Protein AF-A0A3C2AEI2-F1 (afdb_monomer)

Structure (mmCIF, N/CA/C/O backbone):
data_AF-A0A3C2AEI2-F1
#
_entry.id   AF-A0A3C2AEI2-F1
#
loop_
_atom_site.group_PDB
_atom_site.id
_atom_site.type_symbol
_atom_site.label_atom_id
_atom_site.label_alt_id
_atom_site.label_comp_id
_atom_site.label_asym_id
_atom_site.label_entity_id
_atom_site.label_seq_id
_atom_site.pdbx_PDB_ins_code
_atom_site.Cartn_x
_atom_site.Cartn_y
_atom_site.Cartn_z
_atom_site.occupancy
_atom_site.B_iso_or_equiv
_atom_site.auth_seq_id
_atom_site.auth_comp_id
_atom_site.auth_asym_id
_atom_site.auth_atom_id
_atom_site.pdbx_PDB_model_num
ATOM 1 N N . MET A 1 1 ? 0.364 -5.000 -7.289 1.00 78.88 1 MET A N 1
ATOM 2 C CA . MET A 1 1 ? -0.414 -3.761 -7.005 1.00 78.88 1 MET A CA 1
ATOM 3 C C . MET A 1 1 ? -0.292 -2.663 -8.068 1.00 78.88 1 MET A C 1
ATOM 5 O O . MET A 1 1 ? -1.322 -2.133 -8.470 1.00 78.88 1 MET A O 1
ATOM 9 N N . ILE A 1 2 ? 0.909 -2.306 -8.553 1.00 85.19 2 ILE A N 1
ATOM 10 C CA . ILE A 1 2 ? 1.076 -1.237 -9.567 1.00 85.19 2 ILE A CA 1
ATOM 11 C C . ILE A 1 2 ? 0.292 -1.545 -10.856 1.00 85.19 2 ILE A C 1
ATOM 13 O O . ILE A 1 2 ? -0.422 -0.673 -11.362 1.00 85.19 2 ILE A O 1
ATOM 17 N N . ALA A 1 3 ? 0.351 -2.793 -11.336 1.00 86.81 3 ALA A N 1
ATOM 18 C CA . ALA A 1 3 ? -0.362 -3.247 -12.532 1.00 86.81 3 ALA A CA 1
ATOM 19 C C . ALA A 1 3 ? -1.881 -2.979 -12.458 1.00 86.81 3 ALA A C 1
ATOM 21 O O . ALA A 1 3 ? -2.428 -2.338 -13.353 1.00 86.81 3 ALA A O 1
ATOM 22 N N . PHE A 1 4 ? -2.514 -3.333 -11.334 1.00 85.38 4 PHE A N 1
ATOM 23 C CA . PHE A 1 4 ? -3.953 -3.178 -11.069 1.00 85.38 4 PHE A CA 1
ATOM 24 C C . PHE A 1 4 ? -4.411 -1.739 -10.756 1.00 85.38 4 PHE A C 1
ATOM 26 O O . PHE A 1 4 ? -5.606 -1.461 -10.702 1.00 85.38 4 PHE A O 1
ATOM 33 N N . SER A 1 5 ? -3.492 -0.800 -10.518 1.00 81.44 5 SER A N 1
ATOM 34 C CA . SER A 1 5 ? -3.860 0.569 -10.125 1.00 81.44 5 SER A CA 1
ATOM 35 C C . SER A 1 5 ? -4.511 1.373 -11.264 1.00 81.44 5 SER A C 1
ATOM 37 O O . SER A 1 5 ? -4.388 1.027 -12.439 1.00 81.44 5 SER A O 1
ATOM 39 N N . GLN A 1 6 ? -5.152 2.501 -10.936 1.00 82.12 6 GLN A N 1
ATOM 40 C CA . GLN A 1 6 ? -5.652 3.479 -11.921 1.00 82.12 6 GLN A CA 1
ATOM 41 C C . GLN A 1 6 ? -6.644 2.879 -12.938 1.00 82.12 6 GLN A C 1
ATOM 43 O O . GLN A 1 6 ? -6.534 3.115 -14.143 1.00 82.12 6 GLN A O 1
ATOM 48 N N . ASN A 1 7 ? -7.615 2.106 -12.437 1.00 81.81 7 ASN A N 1
ATOM 49 C CA . ASN A 1 7 ? -8.700 1.495 -13.214 1.00 81.81 7 ASN A CA 1
ATOM 50 C C . ASN A 1 7 ? -8.207 0.571 -14.342 1.00 81.81 7 ASN A C 1
ATOM 52 O O . ASN A 1 7 ? -8.802 0.534 -15.421 1.00 81.81 7 ASN A O 1
ATOM 56 N N . ALA A 1 8 ? -7.087 -0.128 -14.145 1.00 86.25 8 ALA A N 1
ATOM 57 C CA . ALA A 1 8 ? -6.703 -1.203 -15.053 1.00 86.25 8 ALA A CA 1
ATOM 58 C C . ALA A 1 8 ? -7.754 -2.335 -14.998 1.00 86.25 8 ALA A C 1
ATOM 60 O O . ALA A 1 8 ? -8.270 -2.606 -13.913 1.00 86.25 8 ALA A O 1
ATOM 61 N N . PRO A 1 9 ? -8.106 -2.961 -16.137 1.00 87.75 9 PRO A N 1
ATOM 62 C CA . PRO A 1 9 ? -9.081 -4.051 -16.168 1.00 87.75 9 PRO A CA 1
ATOM 63 C C . PRO A 1 9 ? -8.517 -5.272 -15.430 1.00 87.75 9 PRO A C 1
ATOM 65 O O . PRO A 1 9 ? -7.616 -5.938 -15.940 1.00 87.75 9 PRO A O 1
ATOM 68 N N . SER A 1 10 ? -8.996 -5.512 -14.205 1.00 86.62 10 SER A N 1
ATOM 69 C CA . SER A 1 10 ? -8.410 -6.494 -13.283 1.00 86.62 10 SER A CA 1
ATOM 70 C C . SER A 1 10 ? -8.335 -7.901 -13.872 1.00 86.62 10 SER A C 1
ATOM 72 O O . SER A 1 10 ? -7.295 -8.533 -13.757 1.00 86.62 10 SER A O 1
ATOM 74 N N . ASP A 1 11 ? -9.387 -8.337 -14.563 1.00 89.00 11 ASP A N 1
ATOM 75 C CA . ASP A 1 11 ? -9.492 -9.626 -15.258 1.00 89.00 11 ASP A CA 1
ATOM 76 C C . ASP A 1 11 ? -8.381 -9.813 -16.302 1.00 89.00 11 ASP A C 1
ATOM 78 O O . ASP A 1 11 ? -7.691 -10.831 -16.340 1.00 89.00 11 ASP A O 1
ATOM 82 N N . LYS A 1 12 ? -8.148 -8.791 -17.128 1.00 92.00 12 LYS A N 1
ATOM 83 C CA . LYS A 1 12 ? -7.119 -8.848 -18.171 1.00 92.00 12 LYS A CA 1
ATOM 84 C C . LYS A 1 12 ? -5.712 -8.713 -17.593 1.00 92.00 12 LYS A C 1
ATOM 86 O O . LYS A 1 12 ? -4.780 -9.315 -18.124 1.00 92.00 12 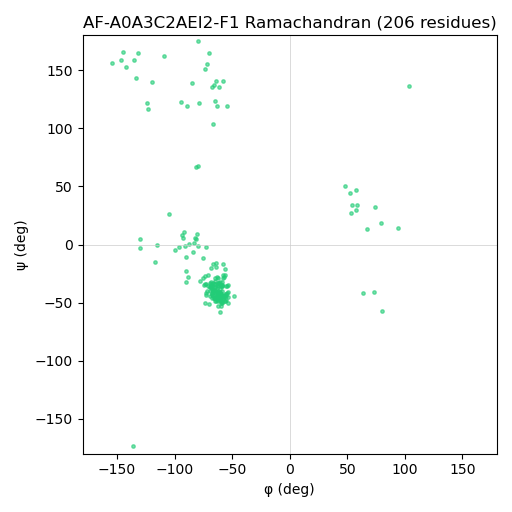LYS A O 1
ATOM 91 N N . VAL A 1 13 ? -5.541 -7.913 -16.536 1.00 92.12 13 VAL A N 1
ATOM 92 C CA . VAL A 1 13 ? -4.260 -7.810 -15.821 1.00 92.12 13 VAL A CA 1
ATOM 93 C C . VAL A 1 13 ? -3.910 -9.160 -15.202 1.00 92.12 13 VAL A C 1
ATOM 95 O O . VAL A 1 13 ? -2.794 -9.628 -15.389 1.00 92.12 13 VAL A O 1
ATOM 98 N N . GLU A 1 14 ? -4.857 -9.809 -14.532 1.00 92.25 14 GLU A N 1
ATOM 99 C CA . GLU A 1 14 ? -4.680 -11.132 -13.933 1.00 92.25 14 GLU A CA 1
ATOM 100 C C . GLU A 1 14 ? -4.338 -12.193 -14.984 1.00 92.25 14 GLU A C 1
ATOM 102 O O . GLU A 1 14 ? -3.341 -12.895 -14.842 1.00 92.25 14 GLU A O 1
ATOM 107 N N . ALA A 1 15 ? -5.064 -12.232 -16.105 1.00 92.69 15 ALA A N 1
ATOM 108 C CA . ALA A 1 15 ? -4.758 -13.143 -17.208 1.00 92.69 15 ALA A CA 1
ATOM 109 C C . ALA A 1 15 ? -3.344 -12.946 -17.788 1.00 92.69 15 ALA A C 1
ATOM 111 O O . ALA A 1 15 ? -2.707 -13.909 -18.210 1.00 92.69 15 ALA A O 1
ATOM 112 N N . MET A 1 16 ? -2.841 -11.708 -17.831 1.00 94.81 16 MET A N 1
ATOM 113 C CA . MET A 1 16 ? -1.470 -11.411 -18.261 1.00 94.81 16 MET A CA 1
ATOM 114 C C . MET A 1 16 ? -0.436 -11.840 -17.208 1.00 94.81 16 MET A C 1
ATOM 116 O O . MET A 1 16 ? 0.598 -12.396 -17.579 1.00 94.81 16 MET A O 1
ATOM 120 N N . LEU A 1 17 ? -0.699 -11.603 -15.919 1.00 92.88 17 LEU A N 1
ATOM 121 C CA . LEU A 1 17 ? 0.184 -12.029 -14.827 1.00 92.88 17 LEU A CA 1
ATOM 122 C C . LEU A 1 17 ? 0.293 -13.558 -14.761 1.00 92.88 17 LEU A C 1
ATOM 124 O O . LEU A 1 17 ? 1.400 -14.076 -14.720 1.00 92.88 17 LEU A O 1
ATOM 128 N N . ASN A 1 18 ? -0.825 -14.279 -14.879 1.00 93.69 18 ASN A N 1
ATOM 129 C CA . ASN A 1 18 ? -0.860 -15.748 -14.840 1.00 93.69 18 ASN A CA 1
ATOM 130 C C . ASN A 1 18 ? -0.106 -16.413 -16.003 1.00 93.69 18 ASN A C 1
ATOM 132 O O . ASN A 1 18 ? 0.258 -17.581 -15.919 1.00 93.69 18 ASN A O 1
ATOM 136 N N . LYS A 1 19 ? 0.148 -15.679 -17.092 1.00 95.50 19 LYS A N 1
ATOM 137 C CA . LYS A 1 19 ? 0.994 -16.129 -18.209 1.00 95.50 19 LYS A CA 1
ATOM 138 C C . LYS A 1 19 ? 2.495 -15.922 -17.957 1.00 95.50 19 LYS A C 1
ATOM 140 O O . LYS A 1 19 ? 3.285 -16.153 -18.867 1.00 95.50 19 LYS A O 1
ATOM 145 N N . GLY A 1 20 ? 2.890 -15.407 -16.791 1.00 94.88 20 GLY A N 1
ATOM 146 C CA . GLY A 1 20 ? 4.284 -15.093 -16.457 1.00 94.88 20 GLY A CA 1
ATOM 147 C C . GLY A 1 20 ? 4.877 -13.945 -17.280 1.00 94.88 20 GLY A C 1
ATOM 148 O O . GLY A 1 20 ? 6.086 -13.747 -17.287 1.00 94.88 20 GLY A O 1
ATOM 149 N N . ILE A 1 21 ? 4.054 -13.171 -18.004 1.00 94.56 21 ILE A N 1
ATOM 150 C CA . ILE A 1 21 ? 4.546 -12.112 -18.905 1.00 94.56 21 ILE A CA 1
ATOM 151 C C . ILE A 1 21 ? 5.315 -11.051 -18.113 1.00 94.56 21 ILE A C 1
ATOM 153 O O . ILE A 1 21 ? 6.378 -10.614 -18.541 1.00 94.56 21 ILE A O 1
ATOM 157 N N . PHE A 1 22 ? 4.776 -10.638 -16.964 1.00 94.12 22 PHE A N 1
ATOM 158 C CA . PHE A 1 22 ? 5.430 -9.662 -16.091 1.00 94.12 22 PHE A CA 1
ATOM 159 C C . PHE A 1 22 ? 6.704 -10.213 -15.474 1.00 94.12 22 PHE A C 1
ATOM 161 O O . PHE A 1 22 ? 7.716 -9.522 -15.495 1.00 94.12 22 PHE A O 1
ATOM 168 N N . ASP A 1 23 ? 6.646 -11.438 -14.964 1.00 94.56 23 ASP A N 1
ATOM 169 C CA . ASP A 1 23 ? 7.783 -12.078 -14.315 1.00 94.56 23 ASP A CA 1
ATOM 170 C C . ASP A 1 23 ? 8.948 -12.187 -15.301 1.00 94.56 23 ASP A C 1
ATOM 172 O O . ASP A 1 23 ? 10.049 -11.744 -15.003 1.00 94.56 23 ASP A O 1
ATOM 176 N N . ASN A 1 24 ? 8.688 -12.619 -16.535 1.00 95.81 24 ASN A N 1
ATOM 177 C CA . ASN A 1 24 ? 9.714 -12.698 -17.571 1.00 95.81 24 ASN A CA 1
ATOM 178 C C . ASN A 1 24 ? 10.295 -11.322 -17.940 1.00 95.81 24 ASN A C 1
ATOM 180 O O . ASN A 1 24 ? 11.510 -11.165 -17.990 1.00 95.81 24 ASN A O 1
ATOM 184 N N . ILE A 1 25 ? 9.441 -10.317 -18.174 1.00 96.44 25 ILE A N 1
ATOM 185 C CA . ILE A 1 25 ? 9.869 -8.961 -18.571 1.00 96.44 25 ILE A CA 1
ATOM 186 C C . ILE A 1 25 ? 10.674 -8.267 -17.467 1.00 96.44 25 ILE A C 1
ATOM 188 O O . ILE A 1 25 ? 11.599 -7.514 -17.752 1.00 96.44 25 ILE A O 1
ATOM 192 N N . PHE A 1 26 ? 10.304 -8.485 -16.207 1.00 96.69 26 PHE A N 1
ATOM 193 C CA . PHE A 1 26 ? 10.948 -7.868 -15.050 1.00 96.69 26 PHE A CA 1
ATOM 194 C C . PHE A 1 26 ? 11.841 -8.855 -14.293 1.00 96.69 26 PHE A C 1
ATOM 196 O O . PHE A 1 26 ? 12.042 -8.678 -13.097 1.00 96.69 26 PHE A O 1
ATOM 203 N N . HIS A 1 27 ? 12.371 -9.885 -14.959 1.00 96.25 27 HIS A N 1
ATOM 204 C CA . HIS A 1 27 ? 13.358 -10.821 -14.401 1.00 96.25 27 HIS A CA 1
ATOM 205 C C . HIS A 1 27 ? 12.981 -11.374 -13.012 1.00 96.25 27 HIS A C 1
ATOM 207 O O . HIS A 1 27 ? 13.754 -11.302 -12.059 1.00 96.25 27 HIS A O 1
ATOM 213 N N . ASN A 1 28 ? 11.757 -11.882 -12.878 1.00 95.69 28 ASN A N 1
ATOM 214 C CA . ASN A 1 28 ? 11.151 -12.374 -11.637 1.00 95.69 28 ASN A CA 1
ATOM 215 C C . ASN A 1 28 ? 11.199 -11.361 -10.478 1.00 95.69 28 ASN A C 1
ATOM 217 O O . ASN A 1 28 ? 11.207 -11.742 -9.309 1.00 95.69 28 ASN A O 1
ATOM 221 N N . PHE A 1 29 ? 11.225 -10.067 -10.805 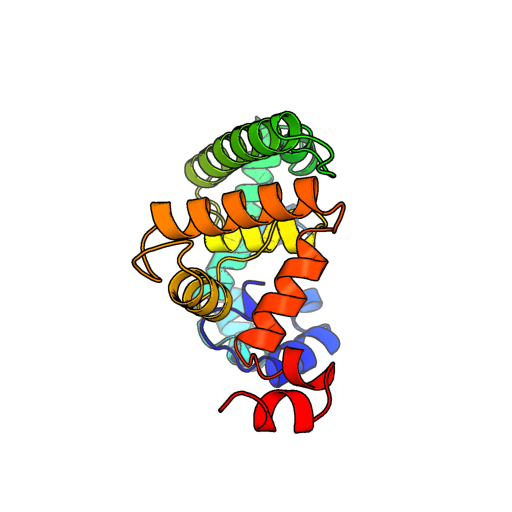1.00 95.44 29 PHE A N 1
ATOM 222 C CA . PHE A 1 29 ? 11.364 -8.954 -9.869 1.00 95.44 29 PHE A CA 1
ATOM 223 C C . PHE A 1 29 ? 12.636 -9.009 -9.011 1.00 95.44 29 PHE A C 1
ATOM 225 O O . PHE A 1 29 ? 12.642 -8.497 -7.889 1.00 95.44 29 PHE A O 1
ATOM 232 N N . GLU A 1 30 ? 13.721 -9.594 -9.529 1.00 96.25 30 GLU A N 1
ATOM 233 C CA . GLU A 1 30 ? 15.026 -9.541 -8.870 1.00 96.25 30 GLU A CA 1
ATOM 234 C C . GLU A 1 30 ? 15.496 -8.081 -8.796 1.00 96.25 30 GLU A C 1
ATOM 236 O O . GLU A 1 30 ? 15.620 -7.393 -9.811 1.00 96.25 30 GLU A O 1
ATOM 241 N N . ILE A 1 31 ? 15.686 -7.586 -7.570 1.00 95.06 31 ILE A N 1
ATOM 242 C CA . ILE A 1 31 ? 15.817 -6.153 -7.288 1.00 95.06 31 ILE A CA 1
ATOM 243 C C . ILE A 1 31 ? 17.023 -5.556 -8.013 1.00 95.06 31 ILE A C 1
ATOM 245 O O . ILE A 1 31 ? 16.868 -4.508 -8.642 1.00 95.06 31 ILE A O 1
ATOM 249 N N . LYS A 1 32 ? 18.186 -6.221 -7.961 1.00 95.19 32 LYS A N 1
ATOM 250 C CA . LYS A 1 32 ? 19.420 -5.705 -8.571 1.00 95.19 32 LYS A CA 1
ATOM 251 C C . LYS A 1 32 ? 19.332 -5.670 -10.088 1.00 95.19 32 LYS A C 1
ATOM 253 O O . LYS A 1 32 ? 19.844 -4.756 -10.715 1.00 95.19 32 LYS A O 1
ATOM 258 N N . THR A 1 33 ? 18.669 -6.645 -10.693 1.00 97.06 33 THR A N 1
ATOM 259 C CA . THR A 1 33 ? 18.469 -6.686 -12.140 1.00 97.06 33 THR A CA 1
ATOM 260 C C . THR A 1 33 ? 17.499 -5.590 -12.558 1.00 97.06 33 THR A C 1
ATOM 262 O O . THR A 1 33 ? 17.813 -4.778 -13.425 1.00 97.06 33 THR A O 1
ATOM 265 N N . VAL A 1 34 ? 16.335 -5.503 -11.907 1.00 97.44 34 VAL A N 1
ATOM 266 C CA . VAL A 1 34 ? 15.281 -4.548 -12.279 1.00 97.44 34 VAL A CA 1
ATOM 267 C C . VAL A 1 34 ? 15.699 -3.098 -12.055 1.00 97.44 34 VAL A C 1
ATOM 269 O O . VAL A 1 34 ? 15.299 -2.230 -12.833 1.00 97.44 34 VAL A O 1
ATOM 272 N N . SER A 1 35 ? 16.502 -2.809 -11.029 1.00 96.88 35 SER A N 1
ATOM 273 C CA . SER A 1 35 ? 16.971 -1.450 -10.736 1.00 96.88 35 SER A CA 1
ATOM 274 C C . SER A 1 35 ? 17.841 -0.864 -11.853 1.00 96.88 35 SER A C 1
ATOM 276 O O . SER A 1 35 ? 17.826 0.352 -12.054 1.00 96.88 35 SER A O 1
ATOM 278 N N . GLN A 1 36 ? 18.537 -1.706 -12.619 1.00 97.06 36 GLN A N 1
ATOM 279 C CA . GLN A 1 36 ? 19.435 -1.281 -13.698 1.00 97.06 36 GLN A CA 1
ATOM 280 C C . GLN A 1 36 ? 18.743 -1.157 -15.061 1.00 97.06 36 GLN A C 1
ATOM 282 O O . GLN A 1 36 ? 19.311 -0.584 -15.989 1.00 97.06 36 GLN A O 1
ATOM 287 N N . ILE A 1 37 ? 17.507 -1.644 -15.193 1.00 97.19 37 ILE A N 1
ATOM 288 C CA . ILE A 1 37 ? 16.767 -1.593 -16.457 1.00 97.19 37 ILE A CA 1
ATOM 289 C C . ILE A 1 37 ? 16.427 -0.145 -16.823 1.00 97.19 37 ILE A C 1
ATOM 291 O O . ILE A 1 37 ? 15.913 0.631 -16.009 1.00 97.19 37 ILE A O 1
ATOM 295 N N . ASN A 1 38 ? 16.628 0.213 -18.090 1.00 96.69 38 ASN A N 1
ATOM 296 C CA . ASN A 1 38 ? 16.086 1.444 -18.645 1.00 96.69 38 ASN A CA 1
ATOM 297 C C . ASN A 1 38 ? 14.589 1.251 -18.978 1.00 96.69 38 ASN A C 1
ATOM 299 O O . ASN A 1 38 ? 14.235 0.389 -19.784 1.00 96.69 38 ASN A O 1
ATOM 303 N N . PRO A 1 39 ? 13.673 2.061 -18.409 1.00 96.44 39 PRO A N 1
ATOM 304 C CA . PRO A 1 39 ? 12.240 1.918 -18.662 1.00 96.44 39 PRO A CA 1
ATOM 305 C C . PRO A 1 39 ? 11.836 2.017 -20.137 1.00 96.44 39 PRO A C 1
ATOM 307 O O . PRO A 1 39 ? 10.799 1.464 -20.509 1.00 96.44 39 PRO A O 1
ATOM 310 N N . LEU A 1 40 ? 12.594 2.758 -20.954 1.00 97.12 40 LEU A N 1
ATOM 311 C CA . LEU A 1 40 ? 12.286 2.932 -22.374 1.00 97.12 40 LEU A CA 1
ATOM 312 C C . LEU A 1 40 ? 12.470 1.639 -23.164 1.00 97.12 40 LEU A C 1
ATOM 314 O O . LEU A 1 40 ? 11.658 1.381 -24.047 1.00 97.12 40 LEU A O 1
ATOM 318 N N . ASP A 1 41 ? 13.439 0.807 -22.795 1.00 97.00 41 ASP A N 1
ATOM 319 C CA . ASP A 1 41 ? 13.726 -0.451 -23.489 1.00 97.00 41 ASP A CA 1
ATOM 320 C C . ASP A 1 41 ? 12.536 -1.408 -23.328 1.00 97.00 41 ASP A C 1
ATOM 322 O O . ASP A 1 41 ? 11.927 -1.836 -24.307 1.00 97.00 41 ASP A O 1
ATOM 326 N N . ILE A 1 42 ? 12.048 -1.574 -22.093 1.00 97.06 42 ILE A N 1
ATOM 327 C CA . ILE A 1 42 ? 10.831 -2.352 -21.798 1.00 97.06 42 ILE A CA 1
ATOM 328 C C . ILE A 1 42 ? 9.602 -1.797 -22.531 1.00 97.06 42 ILE A C 1
ATOM 330 O O . ILE A 1 42 ? 8.749 -2.546 -23.012 1.00 97.06 42 ILE A O 1
ATOM 334 N N . ILE A 1 43 ? 9.468 -0.471 -22.601 1.00 97.19 43 ILE A N 1
ATOM 335 C CA . ILE A 1 43 ? 8.353 0.163 -23.310 1.00 97.19 43 ILE A CA 1
ATOM 336 C C . ILE A 1 43 ? 8.443 -0.107 -24.816 1.00 97.19 43 ILE A C 1
ATOM 338 O O . ILE A 1 43 ? 7.418 -0.384 -25.434 1.00 97.19 43 ILE A O 1
ATOM 342 N N . ASN A 1 44 ? 9.621 -0.010 -25.415 1.00 97.44 44 ASN A N 1
ATOM 343 C CA . ASN A 1 44 ? 9.784 -0.175 -26.855 1.00 97.44 44 ASN A CA 1
ATOM 344 C C . ASN A 1 44 ? 9.609 -1.639 -27.269 1.00 97.44 44 ASN A C 1
ATOM 346 O O . ASN A 1 44 ? 8.933 -1.920 -28.254 1.00 97.44 44 ASN A O 1
ATOM 350 N N . GLU A 1 45 ? 10.139 -2.572 -26.482 1.00 97.00 45 GLU A N 1
ATOM 351 C CA . GLU A 1 45 ? 10.171 -3.994 -26.833 1.00 97.00 45 GLU A CA 1
ATOM 352 C C . GLU A 1 45 ? 8.926 -4.768 -26.394 1.00 97.00 45 GLU A C 1
ATOM 354 O O . GLU A 1 45 ? 8.584 -5.807 -26.970 1.00 97.00 45 GLU A O 1
ATOM 359 N N . HIS A 1 46 ? 8.255 -4.323 -25.328 1.00 97.12 46 HIS A N 1
ATOM 360 C CA . HIS A 1 46 ? 7.247 -5.148 -24.661 1.00 97.12 46 HIS A CA 1
ATOM 361 C C . HIS A 1 46 ? 5.908 -4.462 -24.423 1.00 97.12 46 HIS A C 1
ATOM 363 O O . HIS A 1 46 ? 4.979 -5.133 -23.963 1.00 97.12 46 HIS A O 1
ATOM 369 N N . TRP A 1 47 ? 5.744 -3.174 -24.756 1.00 97.12 47 TRP A N 1
ATOM 370 C CA . TRP A 1 47 ? 4.515 -2.442 -24.429 1.00 97.12 47 TRP A CA 1
ATOM 371 C C . TRP A 1 47 ? 3.245 -3.129 -24.925 1.00 97.12 47 TRP A C 1
ATOM 373 O O . TRP A 1 47 ? 2.283 -3.215 -24.167 1.00 97.12 47 TRP A O 1
ATOM 383 N N . ASP A 1 48 ? 3.228 -3.695 -26.130 1.00 96.56 48 ASP A N 1
ATOM 384 C CA . ASP A 1 48 ? 2.035 -4.380 -26.639 1.00 96.56 48 ASP A CA 1
ATOM 385 C C . ASP A 1 48 ? 1.611 -5.598 -25.817 1.00 96.56 48 ASP A C 1
ATOM 387 O O . ASP A 1 48 ? 0.413 -5.875 -25.716 1.00 96.56 48 ASP A O 1
ATOM 391 N N . LYS A 1 49 ? 2.564 -6.272 -25.165 1.00 95.50 49 LYS A N 1
ATOM 392 C CA . LYS A 1 49 ? 2.303 -7.406 -24.266 1.00 95.50 49 LYS A CA 1
ATOM 393 C C . LYS A 1 49 ? 1.742 -6.952 -22.918 1.00 95.50 49 LYS A C 1
ATOM 395 O O . LYS A 1 49 ? 0.990 -7.692 -22.290 1.00 95.50 49 LYS A O 1
ATOM 400 N N . ILE A 1 50 ? 2.086 -5.736 -22.480 1.00 95.81 50 ILE A N 1
ATOM 401 C CA . ILE A 1 50 ? 1.777 -5.228 -21.131 1.00 95.81 50 ILE A CA 1
ATOM 402 C C . ILE A 1 50 ? 0.829 -4.027 -21.099 1.00 95.81 50 ILE A C 1
ATOM 404 O O . ILE A 1 50 ? 0.471 -3.561 -20.016 1.00 95.81 50 ILE A O 1
ATOM 408 N N . LYS A 1 51 ? 0.360 -3.530 -22.250 1.00 95.06 51 LYS A N 1
ATOM 409 C CA . LYS A 1 51 ? -0.480 -2.320 -22.360 1.00 95.06 51 LYS A CA 1
ATOM 410 C C . LYS A 1 51 ? -1.780 -2.384 -21.566 1.00 95.06 51 LYS A C 1
ATOM 412 O O . LYS A 1 51 ? -2.370 -1.345 -21.275 1.00 95.06 51 LYS A O 1
ATOM 417 N N . VAL A 1 52 ? -2.203 -3.578 -21.150 1.00 94.50 52 VAL A N 1
ATOM 418 C CA . VAL A 1 52 ? -3.331 -3.796 -20.234 1.00 94.50 52 VAL A CA 1
ATOM 419 C C . VAL A 1 52 ? -3.178 -3.043 -18.904 1.00 94.50 52 VAL A C 1
ATOM 421 O O . VAL A 1 52 ? -4.176 -2.625 -18.322 1.00 94.50 52 VAL A O 1
ATOM 424 N N . ILE A 1 53 ? -1.949 -2.745 -18.461 1.00 93.44 53 ILE A N 1
ATOM 425 C CA . ILE A 1 53 ? -1.710 -1.893 -17.280 1.00 93.44 53 I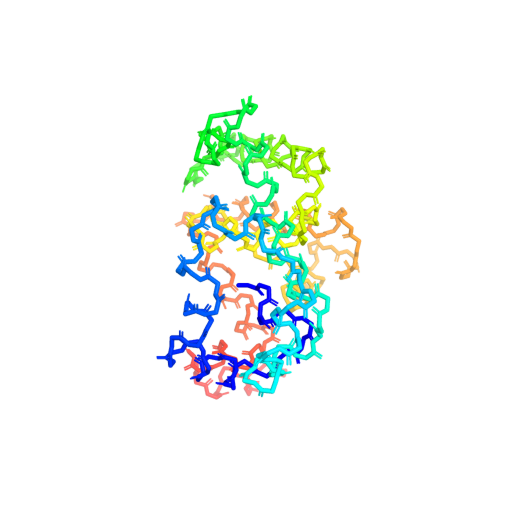LE A CA 1
ATOM 426 C C . ILE A 1 53 ? -2.014 -0.405 -17.530 1.00 93.44 53 ILE A C 1
ATOM 428 O O . ILE A 1 53 ? -1.907 0.409 -16.608 1.00 93.44 53 ILE A O 1
ATOM 432 N N . ARG A 1 54 ? -2.413 -0.045 -18.756 1.00 92.50 54 ARG A N 1
ATOM 433 C CA . ARG A 1 54 ? -2.877 1.261 -19.253 1.00 92.50 54 ARG A CA 1
ATOM 434 C C . ARG A 1 54 ? -1.825 2.349 -19.425 1.00 92.50 54 ARG A C 1
ATOM 436 O O . ARG A 1 54 ? -1.885 3.080 -20.405 1.00 92.50 54 ARG A O 1
ATOM 443 N N . PHE A 1 55 ? -0.877 2.489 -18.498 1.00 94.50 55 PHE A N 1
ATOM 444 C CA . PHE A 1 55 ? 0.042 3.634 -18.494 1.00 94.50 55 PHE A CA 1
ATOM 445 C C . PHE A 1 55 ? 1.515 3.225 -18.518 1.00 94.50 55 PHE A C 1
ATOM 447 O O . PHE A 1 55 ? 1.995 2.608 -17.569 1.00 94.50 55 PHE A O 1
ATOM 454 N N . LYS A 1 56 ? 2.258 3.682 -19.536 1.00 95.31 56 LYS A N 1
ATOM 455 C CA . LYS A 1 56 ? 3.710 3.455 -19.685 1.00 95.31 56 LYS A CA 1
ATOM 456 C C . LYS A 1 56 ? 4.520 3.893 -18.458 1.00 95.31 56 LYS A C 1
ATOM 458 O O . LYS A 1 56 ? 5.432 3.190 -18.042 1.00 95.31 56 LYS A O 1
ATOM 463 N N . ARG A 1 57 ? 4.125 4.983 -17.782 1.00 94.69 57 ARG A N 1
ATOM 464 C CA . ARG A 1 57 ? 4.775 5.451 -16.535 1.00 94.69 57 ARG A CA 1
ATOM 465 C C . ARG A 1 57 ? 4.817 4.403 -15.413 1.00 94.69 57 ARG A C 1
ATOM 467 O O . ARG A 1 57 ? 5.629 4.527 -14.499 1.00 94.69 57 ARG A O 1
ATOM 474 N N . LYS A 1 58 ? 3.943 3.389 -15.449 1.00 94.44 58 LYS A N 1
ATOM 475 C CA . LYS A 1 58 ? 3.966 2.283 -14.484 1.00 94.44 58 LYS A CA 1
ATOM 476 C C . LYS A 1 58 ? 5.193 1.395 -14.653 1.00 94.44 58 LYS A C 1
ATOM 478 O O . LYS A 1 58 ? 5.690 0.923 -13.643 1.00 94.44 58 LYS A O 1
ATOM 483 N N . VAL A 1 59 ? 5.705 1.234 -15.876 1.00 96.44 59 VAL A N 1
ATOM 484 C CA . VAL A 1 59 ? 6.976 0.536 -16.138 1.00 96.44 59 VAL A CA 1
ATOM 485 C C . VAL A 1 59 ? 8.103 1.246 -15.396 1.00 96.44 59 VAL A C 1
ATOM 487 O O . VAL A 1 59 ? 8.757 0.648 -14.548 1.00 96.44 59 VAL A O 1
ATOM 490 N N . LYS A 1 60 ? 8.224 2.564 -15.602 1.00 96.06 60 LYS A N 1
ATOM 491 C CA . LYS A 1 60 ? 9.169 3.400 -14.852 1.00 96.06 60 LYS A CA 1
ATOM 492 C C . LYS A 1 60 ? 8.979 3.271 -13.340 1.00 96.06 60 LYS A C 1
ATOM 494 O O . LYS A 1 60 ? 9.952 3.163 -12.616 1.00 96.06 60 LYS A O 1
ATOM 499 N N . SER A 1 61 ? 7.736 3.239 -12.861 1.00 95.44 61 SER A N 1
ATOM 500 C CA . SER A 1 61 ? 7.464 3.117 -11.424 1.00 95.44 61 SER A CA 1
ATOM 501 C C . SER A 1 61 ? 7.887 1.769 -10.832 1.00 95.44 61 SER A C 1
ATOM 503 O O . SER A 1 61 ? 8.268 1.734 -9.672 1.00 95.44 61 SER A O 1
ATOM 505 N N . ILE A 1 62 ? 7.809 0.671 -11.591 1.00 95.75 62 ILE A N 1
ATOM 506 C CA . ILE A 1 62 ? 8.291 -0.649 -11.146 1.00 95.75 62 ILE A CA 1
ATOM 507 C C . ILE A 1 62 ? 9.815 -0.614 -10.981 1.00 95.75 62 ILE A C 1
ATOM 509 O O . ILE A 1 62 ? 10.327 -1.026 -9.945 1.00 95.75 62 ILE A O 1
ATOM 513 N N . ILE A 1 63 ? 10.518 -0.043 -11.959 1.00 96.94 63 ILE A N 1
ATOM 514 C CA . ILE A 1 63 ? 11.978 0.121 -11.929 1.00 96.94 63 ILE A CA 1
ATOM 515 C C . ILE A 1 63 ? 12.403 1.063 -10.795 1.00 96.94 63 ILE A C 1
ATOM 517 O O . ILE A 1 63 ? 13.289 0.740 -10.009 1.00 96.94 63 ILE A O 1
ATOM 521 N N . ASP A 1 64 ? 11.727 2.203 -10.648 1.00 96.88 64 ASP A N 1
ATOM 522 C CA . ASP A 1 64 ? 11.977 3.145 -9.554 1.00 96.88 64 ASP A CA 1
ATOM 523 C C . ASP A 1 64 ? 11.698 2.498 -8.180 1.00 96.88 64 ASP A C 1
ATOM 525 O O . ASP A 1 64 ? 12.402 2.794 -7.220 1.00 96.88 64 ASP A O 1
ATOM 529 N N . CYS A 1 65 ? 10.720 1.587 -8.069 1.00 96.19 65 CYS A N 1
ATOM 530 C CA . CYS A 1 65 ? 10.512 0.803 -6.847 1.00 96.19 65 CYS A CA 1
ATOM 531 C C . CYS A 1 65 ? 11.719 -0.087 -6.534 1.00 96.19 65 CYS A C 1
ATOM 533 O O . CYS A 1 65 ? 12.141 -0.115 -5.382 1.00 96.19 65 CYS A O 1
ATOM 535 N N . ALA A 1 66 ? 12.283 -0.787 -7.526 1.00 96.81 66 ALA A N 1
ATOM 536 C CA . ALA A 1 66 ? 13.478 -1.610 -7.326 1.00 96.81 66 ALA A CA 1
ATOM 537 C C . ALA A 1 66 ? 14.667 -0.763 -6.840 1.00 96.81 66 ALA A C 1
ATOM 539 O O . ALA A 1 66 ? 15.281 -1.098 -5.831 1.00 96.81 66 ALA A O 1
ATOM 540 N N . LYS A 1 67 ? 14.895 0.408 -7.450 1.00 97.19 67 LYS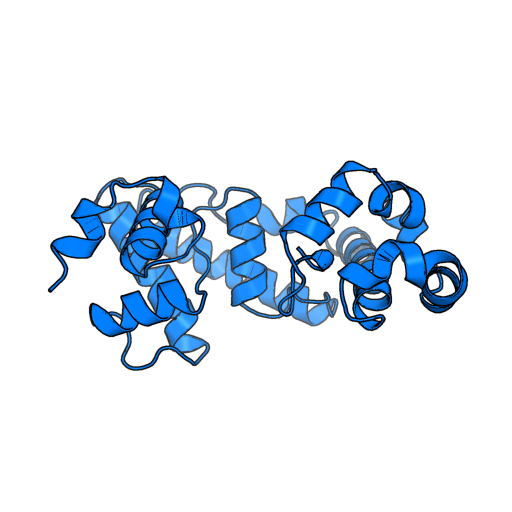 A N 1
ATOM 541 C CA . LYS A 1 67 ? 15.911 1.377 -6.993 1.00 97.19 67 LYS A CA 1
ATOM 542 C C . LYS A 1 67 ? 15.679 1.833 -5.550 1.00 97.19 67 LYS A C 1
ATOM 544 O O . LYS A 1 67 ? 16.605 1.887 -4.748 1.00 97.19 67 LYS A O 1
ATOM 549 N N . SER A 1 68 ? 14.435 2.147 -5.184 1.00 96.88 68 SER A N 1
ATOM 550 C CA . SER A 1 68 ? 14.104 2.500 -3.800 1.00 96.88 68 SER A CA 1
ATOM 551 C C . SER A 1 68 ? 14.320 1.332 -2.829 1.00 96.88 68 SER A C 1
ATOM 553 O O . SER A 1 68 ? 14.666 1.577 -1.676 1.00 96.88 68 SER A O 1
ATOM 555 N N . PHE A 1 69 ? 14.136 0.079 -3.257 1.00 95.75 69 PHE A N 1
ATOM 556 C CA . PHE A 1 69 ? 14.442 -1.089 -2.427 1.00 95.75 69 PHE A CA 1
ATOM 557 C C . PHE A 1 69 ? 15.942 -1.285 -2.202 1.00 95.75 69 PHE A C 1
ATOM 559 O O . PHE A 1 69 ? 16.314 -1.642 -1.087 1.00 95.75 69 PHE A O 1
ATOM 566 N N . GLU A 1 70 ? 16.793 -1.003 -3.189 1.00 95.81 70 GLU A N 1
ATOM 567 C CA . GLU A 1 70 ? 18.252 -0.984 -2.987 1.00 95.81 70 GLU A CA 1
ATOM 568 C C . GLU A 1 70 ? 18.643 0.063 -1.944 1.00 95.81 70 GLU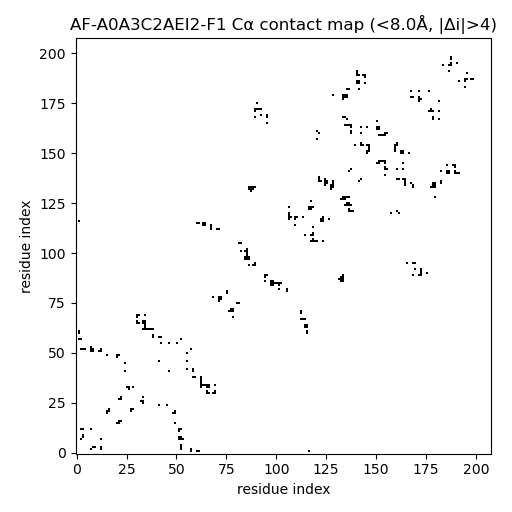 A C 1
ATOM 570 O O . GLU A 1 70 ? 19.308 -0.260 -0.967 1.00 95.81 70 GLU A O 1
ATOM 575 N N . LEU A 1 71 ? 18.107 1.285 -2.048 1.00 95.88 71 LEU A N 1
ATOM 576 C CA . LEU A 1 71 ? 18.340 2.322 -1.035 1.00 95.88 71 LEU A CA 1
ATOM 577 C C . LEU A 1 71 ? 17.872 1.898 0.363 1.00 95.88 71 LEU A C 1
ATOM 579 O O . LEU A 1 71 ? 18.484 2.277 1.362 1.00 95.88 71 LEU A O 1
ATOM 583 N N . ILE A 1 72 ? 16.772 1.144 0.451 1.00 95.75 72 ILE A N 1
ATOM 584 C CA . ILE A 1 72 ? 16.296 0.591 1.721 1.00 95.75 72 ILE A CA 1
ATOM 585 C C . ILE A 1 72 ? 17.264 -0.468 2.248 1.00 95.75 72 ILE A C 1
ATOM 587 O O . ILE A 1 72 ? 17.548 -0.477 3.445 1.00 95.75 72 ILE A O 1
ATOM 591 N N . HIS A 1 73 ? 17.753 -1.351 1.381 1.00 95.00 73 HIS A N 1
ATOM 592 C CA . HIS A 1 73 ? 18.724 -2.377 1.741 1.00 95.00 73 HIS A CA 1
ATOM 593 C C . HIS A 1 73 ? 20.013 -1.748 2.277 1.00 95.00 73 HIS A C 1
ATOM 595 O O . HIS A 1 73 ? 20.438 -2.085 3.378 1.00 95.00 73 HIS A O 1
ATOM 601 N N . ASP A 1 74 ? 20.554 -0.757 1.573 1.00 94.50 74 ASP A N 1
ATOM 602 C CA . ASP A 1 74 ? 21.815 -0.111 1.939 1.00 94.50 74 ASP A CA 1
ATOM 603 C C . ASP A 1 74 ? 21.712 0.679 3.251 1.00 94.50 74 ASP A C 1
ATOM 605 O O . ASP A 1 74 ? 22.634 0.668 4.064 1.00 94.50 74 ASP A O 1
ATOM 609 N N . LYS A 1 75 ? 20.588 1.374 3.482 1.00 94.94 75 LYS A N 1
ATOM 610 C CA . LYS A 1 75 ? 20.416 2.253 4.655 1.00 94.94 75 LYS A CA 1
ATOM 611 C C . LYS A 1 75 ? 19.833 1.561 5.881 1.00 94.94 75 LYS A C 1
ATOM 613 O O . LYS A 1 75 ? 20.115 1.977 7.001 1.00 94.94 75 LYS A O 1
ATOM 618 N N . TYR A 1 76 ? 18.975 0.564 5.681 1.00 93.75 76 TYR A N 1
ATOM 619 C CA . TYR A 1 76 ? 18.161 -0.039 6.744 1.00 93.75 76 TYR A CA 1
ATOM 620 C C . TYR A 1 76 ? 18.245 -1.575 6.767 1.00 93.75 76 TYR A C 1
ATOM 622 O O . TYR A 1 76 ? 17.532 -2.235 7.527 1.00 93.75 76 TYR A O 1
ATOM 630 N N . GLY A 1 77 ? 19.093 -2.171 5.927 1.00 93.12 77 GLY A N 1
ATOM 631 C CA . GLY A 1 77 ? 19.323 -3.611 5.837 1.00 93.12 77 GLY A CA 1
ATOM 632 C C . GLY A 1 77 ? 18.252 -4.351 5.039 1.00 93.12 77 GLY A C 1
ATOM 633 O O . GLY A 1 77 ? 18.552 -5.029 4.063 1.00 93.12 77 GLY A O 1
ATOM 634 N N . SER A 1 78 ? 16.977 -4.264 5.418 1.00 91.94 78 SER A N 1
ATOM 635 C CA . SER A 1 78 ? 15.908 -4.911 4.648 1.00 91.94 78 SER A CA 1
ATOM 636 C C . SER A 1 78 ? 14.558 -4.238 4.839 1.00 91.94 78 SER A C 1
ATOM 638 O O . SER A 1 78 ? 14.281 -3.649 5.882 1.00 91.94 78 SER A O 1
ATOM 640 N N . PHE A 1 79 ? 13.658 -4.404 3.866 1.00 92.44 79 PHE A N 1
ATOM 641 C CA . PHE A 1 79 ? 12.274 -3.956 4.037 1.00 92.44 79 PHE A CA 1
ATOM 642 C C . PHE A 1 79 ? 11.584 -4.658 5.215 1.00 92.44 79 PHE A C 1
ATOM 644 O O . PHE A 1 79 ? 10.778 -4.048 5.904 1.00 92.44 79 PHE A O 1
ATOM 651 N N . LYS A 1 80 ? 11.938 -5.920 5.501 1.00 93.56 80 LYS A N 1
ATOM 652 C CA . LYS A 1 80 ? 11.428 -6.656 6.666 1.00 93.56 80 LYS A CA 1
ATOM 653 C C . LYS A 1 80 ? 11.846 -5.996 7.983 1.00 93.56 80 LYS A C 1
ATOM 655 O O . LYS A 1 80 ? 11.041 -5.968 8.907 1.00 93.56 80 LYS A O 1
ATOM 660 N N . THR A 1 81 ? 13.064 -5.458 8.054 1.00 94.19 81 THR A N 1
ATOM 661 C CA . THR A 1 81 ? 13.563 -4.714 9.219 1.00 94.19 81 THR A CA 1
ATOM 662 C C . THR A 1 81 ? 12.692 -3.492 9.485 1.00 94.19 81 THR A C 1
ATOM 664 O O . THR A 1 81 ? 12.293 -3.268 10.614 1.00 94.19 81 THR A O 1
ATOM 667 N N . LEU A 1 82 ? 12.285 -2.766 8.441 1.00 94.62 82 LEU A N 1
ATOM 668 C CA . LEU A 1 82 ? 11.394 -1.606 8.585 1.00 94.62 82 LEU A CA 1
ATOM 669 C C . LEU A 1 82 ? 9.994 -1.948 9.122 1.00 94.62 82 LEU A C 1
ATOM 671 O O . LEU A 1 82 ? 9.248 -1.055 9.514 1.00 94.62 82 LEU A O 1
ATOM 675 N N . LEU A 1 83 ? 9.612 -3.225 9.096 1.00 95.75 83 LEU A N 1
ATOM 676 C CA . LEU A 1 83 ? 8.309 -3.703 9.546 1.00 95.75 83 LEU A CA 1
ATOM 677 C C . LEU A 1 83 ? 8.345 -4.310 10.955 1.00 95.75 83 LEU A C 1
ATOM 679 O O . LEU A 1 83 ? 7.286 -4.700 11.447 1.00 95.75 83 LEU A O 1
ATOM 683 N N . SER A 1 84 ? 9.518 -4.440 11.590 1.00 92.62 84 SER A N 1
ATOM 684 C CA . SER A 1 84 ? 9.658 -5.121 12.890 1.00 92.62 84 SER A CA 1
ATOM 685 C C . SER A 1 84 ? 8.854 -4.458 13.999 1.00 92.62 84 SER A C 1
ATOM 687 O O . SER A 1 84 ? 8.332 -5.147 14.872 1.00 92.62 84 SER A O 1
ATOM 689 N N . ASP A 1 85 ? 8.725 -3.136 13.923 1.00 89.56 85 ASP A N 1
ATOM 690 C CA . ASP A 1 85 ? 8.154 -2.313 14.988 1.00 89.56 85 ASP A CA 1
ATOM 691 C C . ASP A 1 85 ? 6.641 -2.118 14.824 1.00 89.56 85 ASP A C 1
ATOM 693 O O . ASP A 1 85 ? 5.986 -1.484 15.651 1.00 89.56 85 ASP A O 1
ATOM 697 N N . ILE A 1 86 ? 6.063 -2.673 13.754 1.00 96.81 86 ILE A N 1
ATOM 698 C CA . ILE A 1 86 ? 4.623 -2.666 13.521 1.00 96.81 86 ILE A CA 1
ATOM 699 C C . ILE A 1 86 ? 4.046 -3.981 14.079 1.00 96.81 86 ILE A C 1
ATOM 701 O O . ILE A 1 86 ? 4.441 -5.066 13.642 1.00 96.81 86 ILE A O 1
ATOM 705 N N . PRO A 1 87 ? 3.078 -3.940 15.014 1.00 96.00 87 PRO A N 1
ATOM 706 C CA . PRO A 1 87 ? 2.429 -5.144 15.519 1.00 96.00 87 PRO A CA 1
ATOM 707 C C . PRO A 1 87 ? 1.696 -5.914 14.414 1.00 96.00 87 PRO A C 1
ATOM 709 O O . PRO A 1 87 ? 0.942 -5.344 13.624 1.00 96.00 87 PRO A O 1
ATOM 712 N N . LYS A 1 88 ? 1.870 -7.241 14.395 1.00 94.50 88 LYS A N 1
ATOM 713 C CA . LYS A 1 88 ? 1.163 -8.154 13.472 1.00 94.50 88 LYS A CA 1
ATOM 714 C C . LYS A 1 88 ? -0.227 -8.576 13.957 1.00 94.50 88 LYS A C 1
ATOM 716 O O . LYS A 1 88 ? -0.964 -9.234 13.231 1.00 94.50 88 LYS A O 1
ATOM 721 N N . GLY A 1 89 ? -0.586 -8.207 15.179 1.00 94.56 89 GLY A N 1
ATOM 722 C CA . GLY A 1 89 ? -1.901 -8.421 15.767 1.00 94.56 89 GLY A CA 1
ATOM 723 C C . GLY A 1 89 ? -2.241 -7.262 16.692 1.00 94.56 89 GLY A C 1
ATOM 724 O O . GLY A 1 89 ? -1.347 -6.545 17.133 1.00 94.56 89 GLY A O 1
ATOM 725 N N . LEU A 1 90 ? -3.530 -7.080 16.961 1.00 95.88 90 LEU A N 1
ATOM 726 C CA . LEU A 1 90 ? -4.030 -6.050 17.866 1.00 95.88 90 LEU A CA 1
ATOM 727 C C . LEU A 1 90 ? -4.856 -6.743 18.944 1.00 95.88 90 LEU A C 1
ATOM 729 O O . LEU A 1 90 ? -5.858 -7.372 18.618 1.00 95.88 90 LEU A O 1
ATOM 733 N N . LYS A 1 91 ? -4.422 -6.652 20.201 1.00 95.81 91 LYS A N 1
ATOM 734 C CA . LYS A 1 91 ? -5.144 -7.173 21.374 1.00 95.81 91 LYS A CA 1
ATOM 735 C C . LYS A 1 91 ? -5.543 -6.066 22.345 1.00 95.81 91 LYS A C 1
ATOM 737 O O . LYS A 1 91 ? -6.356 -6.281 23.234 1.00 95.81 91 LYS A O 1
ATOM 742 N N . SER A 1 92 ? -4.956 -4.885 22.196 1.00 97.25 92 SER A N 1
ATOM 743 C CA . SER A 1 92 ? -5.145 -3.753 23.091 1.00 97.25 92 SER A CA 1
ATOM 744 C C . SER A 1 92 ? -5.131 -2.427 22.333 1.00 97.25 92 SER A C 1
ATOM 746 O O . SER A 1 92 ? -4.678 -2.333 21.190 1.00 97.25 92 SER A O 1
ATOM 748 N N . LYS A 1 93 ? -5.591 -1.360 22.995 1.00 97.00 93 LYS A N 1
ATOM 749 C CA . LYS A 1 93 ? -5.470 0.012 22.473 1.00 97.00 93 LYS A CA 1
ATOM 750 C C . LYS A 1 93 ? -4.003 0.418 22.274 1.00 97.00 93 LYS A C 1
ATOM 752 O O . LYS A 1 93 ? -3.691 1.088 21.295 1.00 97.00 93 LYS A O 1
ATOM 757 N N . THR A 1 94 ? -3.107 -0.047 23.141 1.00 97.62 94 THR A N 1
ATOM 758 C CA . THR A 1 94 ? -1.660 0.197 23.043 1.00 97.62 94 THR A CA 1
ATOM 759 C C . THR A 1 94 ? -1.042 -0.444 21.798 1.00 97.62 94 THR A C 1
ATOM 761 O O . THR A 1 94 ? -0.155 0.147 21.179 1.00 97.62 94 THR A O 1
ATOM 764 N N . ASP A 1 95 ? -1.545 -1.603 21.358 1.00 97.62 95 ASP A N 1
ATOM 765 C CA . ASP A 1 95 ? -1.115 -2.202 20.087 1.00 97.62 95 ASP A CA 1
ATOM 766 C C . ASP A 1 95 ? -1.533 -1.333 18.897 1.00 97.62 95 ASP A C 1
ATOM 768 O O . ASP A 1 95 ? -0.766 -1.160 17.951 1.00 97.62 95 ASP A O 1
ATOM 772 N N . VAL A 1 96 ? -2.733 -0.742 18.950 1.00 98.00 96 VAL A N 1
ATOM 773 C CA . VAL A 1 96 ? -3.207 0.190 17.914 1.00 98.00 96 VAL A CA 1
ATOM 774 C C . VAL A 1 96 ? -2.302 1.420 17.860 1.00 98.00 96 VAL A C 1
ATOM 776 O O . VAL A 1 96 ? -1.906 1.852 16.780 1.00 98.00 96 VAL A O 1
ATOM 779 N N . GLU A 1 97 ? -1.929 1.982 19.006 1.00 97.88 97 GLU A N 1
ATOM 780 C CA . GLU A 1 97 ? -0.999 3.116 19.079 1.00 97.88 97 GLU A CA 1
ATOM 781 C C . GLU A 1 97 ? 0.391 2.765 18.536 1.00 97.88 97 GLU A C 1
ATOM 783 O O . GLU A 1 97 ? 0.936 3.514 17.721 1.00 97.88 97 GLU A O 1
ATOM 788 N N . SER A 1 98 ? 0.923 1.599 18.908 1.00 98.00 98 SER A N 1
ATOM 789 C CA . SER A 1 98 ? 2.201 1.081 18.398 1.00 98.00 98 SER A CA 1
ATOM 790 C C . SER A 1 98 ? 2.169 0.873 16.884 1.00 98.00 98 SER A C 1
ATOM 792 O O . SER A 1 98 ? 3.095 1.286 16.186 1.00 98.00 98 SER A O 1
ATOM 794 N N . PHE A 1 99 ? 1.069 0.329 16.352 1.00 98.25 99 PHE A N 1
ATOM 795 C CA . PHE A 1 99 ? 0.853 0.208 14.911 1.00 98.25 99 PHE A CA 1
ATOM 796 C C . PHE A 1 99 ? 0.949 1.563 14.211 1.00 98.25 99 PHE A C 1
ATOM 798 O O . PHE A 1 99 ? 1.660 1.687 13.215 1.00 98.25 99 PHE A O 1
ATOM 805 N N . TRP A 1 100 ? 0.268 2.590 14.724 1.00 97.94 100 TRP A N 1
ATOM 806 C CA . TRP A 1 100 ? 0.280 3.914 14.098 1.00 97.94 100 TRP A CA 1
ATOM 807 C C . TRP A 1 100 ? 1.633 4.613 14.203 1.00 97.94 100 TRP A C 1
ATOM 809 O O . TRP A 1 100 ? 2.011 5.317 13.267 1.00 97.94 100 TRP A O 1
ATOM 819 N N . LYS A 1 101 ? 2.379 4.398 15.291 1.00 97.88 101 LYS A N 1
ATOM 820 C CA . LYS A 1 101 ? 3.757 4.882 15.412 1.00 97.88 101 LYS A CA 1
ATOM 821 C C . LYS A 1 101 ? 4.636 4.279 14.313 1.00 97.88 101 LYS A C 1
ATOM 823 O O . LYS A 1 101 ? 5.138 5.023 13.473 1.00 97.88 101 LYS A O 1
ATOM 828 N N . GLY A 1 102 ? 4.713 2.948 14.242 1.00 97.56 102 GLY A N 1
ATOM 829 C CA . GLY A 1 102 ? 5.519 2.264 13.228 1.00 97.56 102 GLY A CA 1
ATOM 830 C C . GLY A 1 102 ? 5.047 2.546 11.794 1.00 97.56 102 GLY A C 1
ATOM 831 O O . GLY A 1 102 ? 5.862 2.707 10.890 1.00 97.56 102 GLY A O 1
ATOM 832 N N . PHE A 1 103 ? 3.738 2.704 11.572 1.00 97.38 103 PHE A N 1
ATOM 833 C CA . PHE A 1 103 ? 3.194 3.124 10.278 1.00 97.38 103 PHE A CA 1
ATOM 834 C C . PHE A 1 103 ? 3.700 4.507 9.850 1.00 97.38 103 PHE A C 1
ATOM 836 O O . PHE A 1 103 ? 4.075 4.694 8.691 1.00 97.38 103 PHE A O 1
ATOM 843 N N . ASN A 1 104 ? 3.696 5.483 10.760 1.00 97.12 104 ASN A N 1
ATOM 844 C CA . ASN A 1 104 ? 4.149 6.841 10.464 1.00 97.12 104 ASN A CA 1
ATOM 845 C C . ASN A 1 104 ? 5.656 6.883 10.186 1.00 97.12 104 ASN A C 1
ATOM 847 O O . ASN A 1 104 ? 6.074 7.549 9.236 1.00 97.12 104 ASN A O 1
ATOM 851 N N . ASP A 1 105 ? 6.443 6.124 10.949 1.00 96.94 105 ASP A N 1
ATOM 852 C CA . ASP A 1 105 ? 7.885 5.982 10.732 1.00 96.94 105 ASP A CA 1
ATOM 853 C C . ASP A 1 105 ? 8.167 5.348 9.362 1.00 96.94 105 ASP A C 1
ATOM 855 O O . ASP A 1 105 ? 8.904 5.912 8.546 1.00 96.94 105 ASP A O 1
ATOM 859 N N . LEU A 1 106 ? 7.482 4.246 9.035 1.00 97.31 106 LEU A N 1
ATOM 860 C CA . LEU A 1 106 ? 7.572 3.603 7.724 1.00 97.31 106 LEU A CA 1
ATOM 861 C C . LEU A 1 106 ? 7.190 4.567 6.595 1.00 97.31 106 LEU A C 1
ATOM 863 O O . LEU A 1 106 ? 7.890 4.653 5.586 1.00 97.31 106 LEU A O 1
ATOM 867 N N . LYS A 1 107 ? 6.095 5.317 6.750 1.00 96.56 107 LYS A N 1
ATOM 868 C CA . LYS A 1 107 ? 5.624 6.276 5.743 1.00 96.56 107 LYS A CA 1
ATOM 869 C C . LYS A 1 107 ? 6.643 7.386 5.493 1.00 96.56 107 LYS A C 1
ATOM 871 O O . LYS A 1 107 ? 6.841 7.764 4.336 1.00 96.56 107 LYS A O 1
ATOM 876 N N . LYS A 1 108 ? 7.296 7.889 6.544 1.00 96.44 108 LYS A N 1
ATOM 877 C CA . LYS A 1 108 ? 8.380 8.870 6.421 1.00 96.44 108 LYS A CA 1
ATOM 878 C C . LYS A 1 108 ? 9.526 8.299 5.587 1.00 96.44 108 LYS A C 1
ATOM 880 O O . LYS A 1 108 ? 9.899 8.909 4.589 1.00 96.44 108 LYS A O 1
ATOM 885 N N . ILE A 1 109 ? 9.973 7.082 5.900 1.00 96.75 109 ILE A N 1
ATOM 886 C CA . ILE A 1 109 ? 11.036 6.396 5.148 1.00 96.75 109 ILE A CA 1
ATOM 887 C C . ILE A 1 109 ? 10.638 6.197 3.678 1.00 96.75 109 ILE A C 1
ATOM 889 O O . ILE A 1 109 ? 11.433 6.492 2.786 1.00 96.75 109 ILE A O 1
ATOM 893 N N . MET A 1 110 ? 9.399 5.768 3.393 1.00 96.81 110 MET A N 1
ATOM 894 C CA . MET A 1 110 ? 8.890 5.654 2.014 1.00 96.81 110 MET A CA 1
ATOM 895 C C . MET A 1 110 ? 8.924 7.001 1.270 1.00 96.81 110 MET A C 1
ATOM 897 O O . MET A 1 110 ? 9.158 7.034 0.058 1.00 96.81 110 MET A O 1
ATOM 901 N N . GLY A 1 111 ? 8.687 8.108 1.981 1.00 96.12 111 GLY A N 1
ATOM 902 C CA . GLY A 1 111 ? 8.858 9.478 1.495 1.00 96.12 111 GLY A CA 1
ATOM 903 C C . GLY A 1 111 ? 10.303 9.794 1.126 1.00 96.12 111 GLY A C 1
ATOM 904 O O . GLY A 1 111 ? 10.565 10.204 -0.008 1.00 96.12 111 GLY A O 1
ATOM 905 N N . ASP A 1 112 ? 11.221 9.539 2.054 1.00 95.88 112 ASP A N 1
ATOM 906 C CA . ASP A 1 112 ? 12.643 9.877 1.945 1.00 95.88 112 ASP A CA 1
ATOM 907 C C . ASP A 1 112 ? 13.333 9.124 0.799 1.00 95.88 112 ASP A C 1
ATOM 909 O O . ASP A 1 112 ? 14.082 9.716 0.019 1.00 95.88 112 ASP A O 1
ATOM 913 N N . VAL A 1 113 ? 13.022 7.835 0.619 1.00 96.12 113 VAL A N 1
ATOM 914 C CA . VAL A 1 113 ? 13.542 7.028 -0.507 1.00 96.12 113 VAL A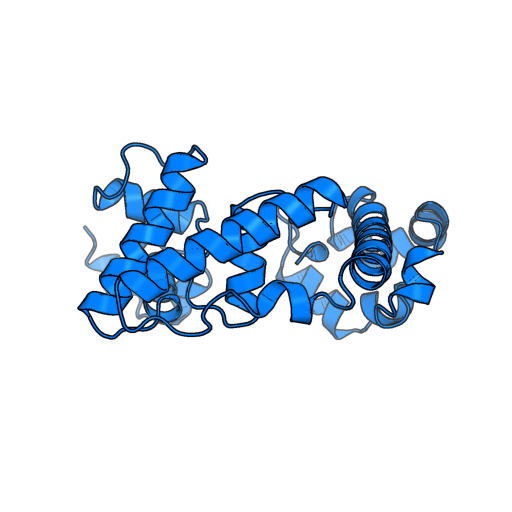 CA 1
ATOM 915 C C . VAL A 1 113 ? 12.749 7.220 -1.806 1.00 96.12 113 VAL A C 1
ATOM 917 O O . VAL A 1 113 ? 13.000 6.531 -2.796 1.00 96.12 113 VAL A O 1
ATOM 920 N N . LYS A 1 114 ? 11.778 8.144 -1.814 1.00 94.94 114 LYS A N 1
ATOM 921 C CA . LYS A 1 114 ? 10.893 8.471 -2.946 1.00 94.94 114 LYS A CA 1
ATOM 922 C C . LYS A 1 114 ? 10.151 7.260 -3.527 1.00 94.94 114 LYS A C 1
ATOM 924 O O . LYS A 1 114 ? 9.849 7.247 -4.721 1.00 94.94 114 LYS A O 1
ATOM 929 N N . MET A 1 115 ? 9.789 6.290 -2.685 1.00 95.38 115 MET A N 1
ATOM 930 C CA . MET A 1 115 ? 9.158 5.036 -3.102 1.00 95.38 115 MET A CA 1
ATOM 931 C C . MET A 1 115 ? 7.893 5.301 -3.950 1.00 95.38 115 MET A C 1
ATOM 933 O O . MET A 1 115 ? 6.936 5.937 -3.481 1.00 95.38 115 MET A O 1
ATOM 937 N N . PRO A 1 116 ? 7.830 4.845 -5.212 1.00 92.50 116 PRO A N 1
ATOM 938 C CA . PRO A 1 116 ? 6.636 5.013 -6.033 1.00 92.50 116 PRO A CA 1
ATOM 939 C C . PRO A 1 116 ? 5.398 4.378 -5.381 1.00 92.50 116 PRO A C 1
ATOM 941 O O . PRO A 1 116 ? 5.471 3.301 -4.803 1.00 92.50 116 PRO A O 1
ATOM 944 N N . PHE A 1 117 ? 4.242 5.049 -5.488 1.00 86.00 117 PHE A N 1
ATOM 945 C CA . PHE A 1 117 ? 2.934 4.669 -4.912 1.00 86.00 117 PHE A CA 1
ATOM 946 C C . PHE A 1 117 ? 2.845 4.611 -3.371 1.00 86.00 117 PHE A C 1
ATOM 948 O O . PHE A 1 117 ? 1.870 5.117 -2.804 1.00 86.00 117 PHE A O 1
ATOM 955 N N . PHE A 1 118 ? 3.854 4.082 -2.680 1.00 92.06 118 PHE A N 1
ATOM 956 C CA . PHE A 1 118 ? 3.839 3.807 -1.233 1.00 92.06 118 PHE A CA 1
ATOM 957 C C . PHE A 1 118 ? 4.132 5.011 -0.334 1.00 92.06 118 PHE A C 1
ATOM 959 O O . PHE A 1 118 ? 4.136 4.885 0.883 1.00 92.06 118 PHE A O 1
ATOM 966 N N . ARG A 1 119 ? 4.276 6.203 -0.921 1.00 91.62 119 ARG A N 1
ATOM 967 C CA . ARG A 1 119 ? 4.265 7.484 -0.191 1.00 91.62 119 ARG A CA 1
ATOM 968 C C . ARG A 1 119 ? 2.880 7.859 0.341 1.00 91.62 119 ARG A C 1
ATOM 970 O O . ARG A 1 119 ? 2.757 8.616 1.297 1.00 91.62 119 ARG A O 1
ATOM 977 N N . SER A 1 120 ? 1.829 7.364 -0.313 1.00 91.06 120 SER A N 1
ATOM 978 C CA . SER A 1 120 ? 0.447 7.651 0.078 1.00 91.06 120 SER A CA 1
ATOM 979 C C . SER A 1 120 ? -0.034 6.695 1.164 1.00 91.06 120 SER A C 1
ATOM 981 O O . SER A 1 120 ? 0.177 5.485 1.062 1.00 91.06 120 SER A O 1
ATOM 983 N N . SER A 1 121 ? -0.763 7.225 2.149 1.00 93.81 121 SER A N 1
ATOM 984 C CA . SER A 1 121 ? -1.313 6.431 3.253 1.00 93.81 121 SER A CA 1
ATOM 985 C C . SER A 1 121 ? -2.190 5.279 2.760 1.00 93.81 121 SER A C 1
ATOM 987 O O . SER A 1 121 ? -2.018 4.148 3.196 1.00 93.81 121 SER A O 1
ATOM 989 N N . THR A 1 122 ? -3.071 5.522 1.784 1.00 92.00 122 THR A N 1
ATOM 990 C CA . THR A 1 122 ? -3.953 4.486 1.223 1.00 92.00 122 THR A CA 1
ATOM 991 C C . THR A 1 122 ? -3.178 3.333 0.586 1.00 92.00 122 THR A C 1
ATOM 993 O O . THR A 1 122 ? -3.513 2.175 0.820 1.00 92.00 122 THR A O 1
ATOM 996 N N . SER A 1 123 ? -2.147 3.617 -0.220 1.00 91.69 123 SER A N 1
ATOM 997 C CA . SER A 1 123 ? -1.384 2.555 -0.895 1.00 91.69 123 SER A CA 1
ATOM 998 C C . SER A 1 123 ? -0.470 1.807 0.071 1.00 91.69 123 SER A C 1
ATOM 1000 O O . SER A 1 123 ? -0.281 0.604 -0.095 1.00 91.69 123 SER A O 1
ATOM 1002 N N . LEU A 1 124 ? 0.077 2.497 1.075 1.00 95.31 124 LEU A N 1
ATOM 1003 C CA . LEU A 1 124 ? 0.892 1.870 2.112 1.00 95.31 124 LEU A CA 1
ATOM 1004 C C . LEU A 1 124 ? 0.044 0.975 3.025 1.00 95.31 124 LEU A C 1
ATOM 1006 O O . LEU A 1 124 ? 0.410 -0.169 3.256 1.00 95.31 124 LEU A O 1
ATOM 1010 N N . LEU A 1 125 ? -1.132 1.435 3.461 1.00 95.75 125 LEU A N 1
ATOM 1011 C CA . LEU A 1 125 ? -2.082 0.602 4.209 1.00 95.75 125 LEU A CA 1
ATOM 1012 C C . LEU A 1 125 ? -2.546 -0.606 3.391 1.00 95.75 125 LEU A C 1
ATOM 1014 O O . LEU A 1 125 ? -2.654 -1.701 3.927 1.00 95.75 125 LEU A O 1
ATOM 1018 N N . HIS A 1 126 ? -2.753 -0.436 2.083 1.00 92.81 126 HIS A N 1
ATOM 1019 C CA . HIS A 1 126 ? -3.079 -1.549 1.193 1.00 92.81 126 HIS A CA 1
ATOM 1020 C C . HIS A 1 126 ? -1.951 -2.587 1.115 1.00 92.81 126 HIS A C 1
ATOM 1022 O O . HIS A 1 126 ? -2.232 -3.781 1.131 1.00 92.81 126 HIS A O 1
ATOM 1028 N N . LEU A 1 127 ? -0.686 -2.146 1.057 1.00 93.50 127 LEU A N 1
ATOM 1029 C CA . LEU A 1 127 ? 0.471 -3.043 1.124 1.00 93.50 127 LEU A CA 1
ATOM 1030 C C . LEU A 1 127 ? 0.480 -3.823 2.442 1.00 93.50 127 LEU A C 1
ATOM 1032 O O . LEU A 1 127 ? 0.596 -5.044 2.423 1.00 93.50 127 LEU A O 1
ATOM 1036 N N . LEU A 1 128 ? 0.342 -3.114 3.564 1.00 95.50 128 LEU A N 1
ATOM 1037 C CA . LEU A 1 128 ? 0.364 -3.702 4.902 1.00 95.50 128 LEU A CA 1
ATOM 1038 C C . LEU A 1 128 ? -0.758 -4.732 5.083 1.00 95.50 128 LEU A C 1
ATOM 1040 O O . LEU A 1 128 ? -0.485 -5.844 5.528 1.00 95.50 128 LEU A O 1
ATOM 1044 N N . LEU A 1 129 ? -1.981 -4.412 4.654 1.00 93.81 129 LEU A N 1
ATOM 1045 C CA . LEU A 1 129 ? -3.101 -5.354 4.630 1.00 93.81 129 LEU A CA 1
ATOM 1046 C C . LEU A 1 129 ? -2.758 -6.611 3.814 1.00 93.81 129 LEU A C 1
ATOM 1048 O O . LEU A 1 129 ? -2.942 -7.726 4.295 1.00 93.81 129 LEU A O 1
ATOM 1052 N N . HIS A 1 130 ? -2.217 -6.445 2.601 1.00 90.94 130 HIS A N 1
ATOM 1053 C CA . HIS A 1 130 ? -1.866 -7.568 1.726 1.00 90.94 130 HIS A CA 1
ATOM 1054 C C . HIS A 1 130 ? -0.801 -8.501 2.312 1.00 90.94 130 HIS A C 1
ATOM 1056 O O . HIS A 1 130 ? -0.850 -9.700 2.054 1.00 90.94 130 HIS A O 1
ATOM 1062 N N . ILE A 1 131 ? 0.146 -7.972 3.090 1.00 92.75 131 ILE A N 1
ATOM 1063 C CA . ILE A 1 131 ? 1.186 -8.775 3.754 1.00 92.75 131 ILE A CA 1
ATOM 1064 C C . ILE A 1 131 ? 0.783 -9.213 5.176 1.00 92.75 131 ILE A C 1
ATOM 1066 O O . ILE A 1 131 ? 1.611 -9.744 5.915 1.00 92.75 131 ILE A O 1
ATOM 1070 N N . GLY A 1 132 ? -0.488 -9.022 5.553 1.00 93.25 132 GLY A N 1
ATOM 1071 C CA . GLY A 1 132 ? -1.100 -9.610 6.747 1.00 93.25 132 GLY A CA 1
ATOM 1072 C C . GLY A 1 132 ? -1.090 -8.744 8.006 1.00 93.25 132 GLY A C 1
ATOM 1073 O O . GLY A 1 132 ? -1.348 -9.267 9.089 1.00 93.25 132 GLY A O 1
ATOM 1074 N N . PHE A 1 133 ? -0.803 -7.444 7.908 1.00 96.44 133 PHE A N 1
ATOM 1075 C CA . PHE A 1 133 ? -0.912 -6.546 9.059 1.00 96.44 133 PHE A CA 1
ATOM 1076 C C . PHE A 1 133 ? -2.374 -6.235 9.409 1.00 96.44 133 PHE A C 1
ATOM 1078 O O . PHE A 1 133 ? -3.236 -6.199 8.527 1.00 96.44 133 PHE A O 1
ATOM 1085 N N . PRO A 1 134 ? -2.667 -5.965 10.694 1.00 95.69 134 PRO A N 1
ATOM 1086 C CA . PRO A 1 134 ? -4.023 -5.791 11.198 1.00 95.69 134 PRO A CA 1
ATOM 1087 C C . PRO A 1 134 ? -4.538 -4.371 10.922 1.00 95.69 134 PRO A C 1
ATOM 1089 O O . PRO A 1 134 ? -4.749 -3.565 11.827 1.00 95.69 134 PRO A O 1
ATOM 1092 N N . CYS A 1 135 ? -4.737 -4.042 9.654 1.00 96.06 135 CYS A N 1
ATOM 1093 C CA . CYS A 1 135 ? -5.348 -2.795 9.215 1.00 96.06 135 CYS A CA 1
ATOM 1094 C C . CYS A 1 135 ? -6.361 -3.068 8.104 1.00 96.06 135 CYS A C 1
ATOM 1096 O O . CYS A 1 135 ? -6.677 -4.216 7.806 1.00 96.06 135 CYS A O 1
ATOM 1098 N N . ILE A 1 136 ? -6.891 -2.001 7.518 1.00 94.38 136 ILE A N 1
ATOM 1099 C CA . ILE A 1 136 ? -7.784 -2.069 6.367 1.00 94.38 136 ILE A CA 1
ATOM 1100 C C . ILE A 1 136 ? -7.308 -1.082 5.309 1.00 94.38 136 ILE A C 1
ATOM 1102 O O . ILE A 1 136 ? -6.546 -0.151 5.600 1.00 94.38 136 ILE A O 1
ATOM 1106 N N . LYS A 1 137 ? -7.810 -1.230 4.087 1.00 91.44 137 LYS A N 1
ATOM 1107 C CA . LYS A 1 137 ? -7.591 -0.243 3.036 1.00 91.44 137 LYS A CA 1
ATOM 1108 C C . LYS A 1 137 ? -8.708 0.804 3.083 1.00 91.44 137 LYS A C 1
ATOM 1110 O O . LYS A 1 137 ? -9.853 0.464 2.815 1.00 91.44 137 LYS A O 1
ATOM 1115 N N . PRO A 1 138 ? -8.406 2.094 3.311 1.00 91.94 138 PRO A N 1
ATOM 1116 C CA . PRO A 1 138 ? -9.423 3.139 3.276 1.00 91.94 138 PRO A CA 1
ATOM 1117 C C . PRO A 1 138 ? -9.724 3.532 1.821 1.00 91.94 138 PRO A C 1
ATOM 1119 O O . PRO A 1 138 ? -9.337 4.605 1.354 1.00 91.94 138 PRO A O 1
ATOM 1122 N N . ASP A 1 139 ? -10.325 2.624 1.053 1.00 89.75 139 ASP A N 1
ATOM 1123 C CA . ASP A 1 139 ? -10.783 2.921 -0.302 1.00 89.75 139 ASP A CA 1
ATOM 1124 C C . ASP A 1 139 ? -12.125 3.662 -0.305 1.00 89.75 139 ASP A C 1
ATOM 1126 O O . ASP A 1 139 ? -12.741 3.894 0.732 1.00 89.75 139 ASP A O 1
ATOM 1130 N N . LEU A 1 140 ? -12.583 4.076 -1.487 1.00 90.69 140 LEU A N 1
ATOM 1131 C CA . LEU A 1 140 ? -13.798 4.879 -1.606 1.00 90.69 140 LEU A CA 1
ATOM 1132 C C . LEU A 1 140 ? -15.037 4.177 -1.027 1.00 90.69 140 LEU A C 1
ATOM 1134 O O . LEU A 1 140 ? -15.931 4.852 -0.527 1.00 90.69 140 LEU A O 1
ATOM 1138 N N . ILE A 1 141 ? -15.108 2.846 -1.094 1.00 91.31 141 ILE A N 1
ATOM 1139 C CA . ILE A 1 141 ? -16.255 2.090 -0.586 1.00 91.31 141 ILE A CA 1
ATOM 1140 C C . ILE A 1 141 ? -16.215 2.088 0.937 1.00 91.31 141 ILE A C 1
ATOM 1142 O O . ILE A 1 141 ? -17.194 2.497 1.560 1.00 91.31 141 ILE A O 1
ATOM 1146 N N . VAL A 1 142 ? -15.070 1.739 1.528 1.00 93.19 142 VAL A N 1
ATOM 1147 C CA . VAL A 1 142 ? -14.862 1.805 2.984 1.00 93.19 142 VAL A CA 1
ATOM 1148 C C . VAL A 1 142 ? -15.147 3.211 3.509 1.00 93.19 142 VAL A C 1
ATOM 1150 O O . VAL A 1 142 ? -15.870 3.368 4.488 1.00 93.19 142 VAL A O 1
ATOM 1153 N N . MET A 1 143 ? -14.666 4.247 2.821 1.00 95.75 143 MET A N 1
ATOM 1154 C CA . MET A 1 143 ? -14.872 5.639 3.230 1.00 95.75 143 MET A CA 1
ATOM 1155 C C . MET A 1 143 ? -16.326 6.103 3.118 1.00 95.75 143 MET A C 1
ATOM 1157 O O . MET A 1 143 ? -16.795 6.846 3.980 1.00 95.75 143 MET A O 1
ATOM 1161 N N . ARG A 1 144 ? -17.071 5.647 2.104 1.00 94.62 144 ARG A N 1
ATOM 1162 C CA . ARG A 1 144 ? -18.522 5.887 2.004 1.00 94.62 144 ARG A CA 1
ATOM 1163 C C . ARG A 1 144 ? -19.273 5.261 3.163 1.00 94.62 144 ARG A C 1
ATOM 1165 O O . ARG A 1 144 ? -20.165 5.895 3.722 1.00 94.62 144 ARG A O 1
ATOM 1172 N N . VAL A 1 145 ? -18.911 4.033 3.534 1.00 94.25 145 VAL A N 1
ATOM 1173 C CA . VAL A 1 145 ? -19.518 3.366 4.688 1.00 94.25 145 VAL A CA 1
ATOM 1174 C C . VAL A 1 145 ? -19.149 4.093 5.976 1.00 94.25 145 VAL A C 1
ATOM 1176 O O . VAL A 1 145 ? -20.052 4.410 6.740 1.00 94.25 145 VAL A O 1
ATOM 1179 N N . ALA A 1 146 ? -17.874 4.446 6.170 1.00 95.44 146 ALA A N 1
ATOM 1180 C CA . ALA A 1 146 ? -17.399 5.202 7.329 1.00 95.44 146 ALA A CA 1
ATOM 1181 C C . ALA A 1 146 ? -18.158 6.526 7.504 1.00 95.44 146 ALA A C 1
ATOM 1183 O O . ALA A 1 146 ? -18.583 6.843 8.612 1.00 95.44 146 ALA A O 1
ATOM 1184 N N . LYS A 1 147 ? -18.407 7.256 6.409 1.00 96.38 147 LYS A N 1
ATOM 1185 C CA . LYS A 1 147 ? -19.258 8.450 6.432 1.00 96.38 147 LYS A CA 1
ATOM 1186 C C . LYS A 1 147 ? -20.703 8.122 6.805 1.00 96.38 147 LYS A C 1
ATOM 1188 O O . LYS A 1 147 ? -21.277 8.768 7.673 1.00 96.38 147 LYS A O 1
ATOM 1193 N N . LYS A 1 148 ? -21.299 7.112 6.165 1.00 94.25 148 LYS A N 1
ATOM 1194 C CA . LYS A 1 148 ? -22.701 6.726 6.394 1.00 94.25 148 LYS A CA 1
ATOM 1195 C C . LYS A 1 148 ? -22.975 6.323 7.847 1.00 94.25 148 LYS A C 1
ATOM 1197 O O . LYS A 1 148 ? -24.058 6.601 8.344 1.00 94.25 148 LYS A O 1
ATOM 1202 N N . ILE A 1 149 ? -22.015 5.677 8.507 1.00 93.06 149 ILE A N 1
ATOM 1203 C CA . ILE A 1 149 ? -22.137 5.242 9.908 1.00 93.06 149 ILE A CA 1
ATOM 1204 C C . ILE A 1 149 ? -21.573 6.265 10.911 1.00 93.06 149 ILE A C 1
ATOM 1206 O O . ILE A 1 149 ? -21.479 5.960 12.095 1.00 93.06 149 ILE A O 1
ATOM 1210 N N . GLY A 1 150 ? -21.194 7.465 10.456 1.00 94.69 150 GLY A N 1
ATOM 1211 C CA . GLY A 1 150 ? -20.798 8.577 11.326 1.00 94.69 150 GLY A CA 1
ATOM 1212 C C . GLY A 1 150 ? -19.375 8.515 11.893 1.00 94.69 150 GLY A C 1
ATOM 1213 O O . GLY A 1 150 ? -19.089 9.199 12.868 1.00 94.69 150 GLY A O 1
ATOM 1214 N N . ILE A 1 151 ? -18.461 7.726 11.311 1.00 95.44 151 ILE A N 1
ATOM 1215 C CA . ILE A 1 151 ? -17.043 7.712 11.730 1.00 95.44 151 ILE A CA 1
ATOM 1216 C C . ILE A 1 151 ? -16.312 8.984 11.271 1.00 95.44 151 ILE A C 1
ATOM 1218 O O . ILE A 1 151 ? -15.404 9.456 11.960 1.00 95.44 151 ILE A O 1
ATOM 1222 N N . VAL A 1 152 ? -16.680 9.518 10.102 1.00 96.12 152 VAL A N 1
ATOM 1223 C CA . VAL A 1 152 ? -16.109 10.736 9.503 1.00 96.12 152 VAL A CA 1
ATOM 1224 C C . VAL A 1 152 ? -17.184 11.565 8.807 1.00 96.12 152 VAL A C 1
ATOM 1226 O O . VAL A 1 152 ? -18.139 11.016 8.266 1.00 96.12 152 VAL A O 1
ATOM 1229 N N . ASP A 1 153 ? -16.978 12.877 8.717 1.00 93.00 153 ASP A N 1
ATOM 1230 C CA . ASP A 1 153 ? -17.925 13.779 8.043 1.00 93.00 153 ASP A CA 1
ATOM 1231 C C . ASP A 1 153 ? -17.812 13.715 6.508 1.00 93.00 153 ASP A C 1
ATOM 1233 O O . ASP A 1 153 ? -18.790 13.871 5.768 1.00 93.00 153 ASP A O 1
ATOM 1237 N N . PHE A 1 154 ? -16.601 13.452 6.003 1.00 93.62 154 PHE A N 1
ATOM 1238 C CA . PHE A 1 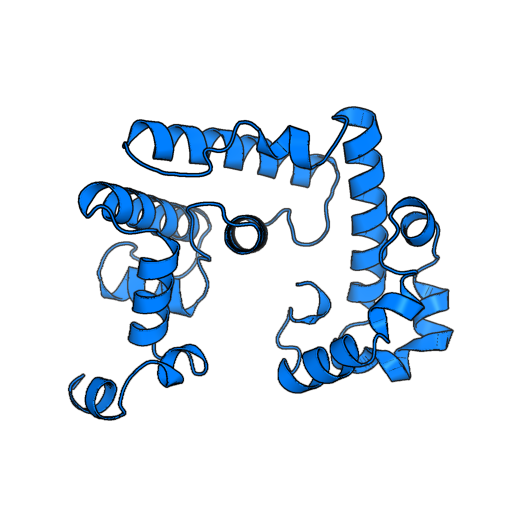154 ? -16.290 13.451 4.574 1.00 93.62 154 PHE A CA 1
ATOM 1239 C C . PHE A 1 154 ? -15.479 12.217 4.163 1.00 93.62 154 PHE A C 1
ATOM 1241 O O . PHE A 1 154 ? -14.557 11.792 4.852 1.00 93.62 154 PHE A O 1
ATOM 1248 N N . GLU A 1 155 ? -15.764 11.692 2.968 1.00 91.81 155 GLU A N 1
ATOM 1249 C CA . GLU A 1 155 ? -15.088 10.512 2.393 1.00 91.81 155 GLU A CA 1
ATOM 1250 C C . GLU A 1 155 ? -13.619 10.771 2.017 1.00 91.81 155 GLU A C 1
ATOM 1252 O O . GLU A 1 155 ? -12.841 9.840 1.819 1.00 91.81 155 GLU A O 1
ATOM 1257 N N . LYS A 1 156 ? -13.247 12.044 1.855 1.00 91.62 156 LYS A N 1
ATOM 1258 C CA . LYS A 1 156 ? -11.927 12.481 1.392 1.00 91.62 156 LYS A CA 1
ATOM 1259 C C . LYS A 1 156 ? -11.139 13.122 2.530 1.00 91.62 156 LYS A C 1
ATOM 1261 O O . LYS A 1 156 ? -11.711 13.587 3.511 1.00 91.62 156 LYS A O 1
ATOM 1266 N N . GLY A 1 157 ? -9.827 13.217 2.329 1.00 92.31 157 GLY A N 1
ATOM 1267 C CA . GLY A 1 157 ? -8.897 13.866 3.248 1.00 92.31 157 GLY A CA 1
ATOM 1268 C C . GLY A 1 157 ? -8.098 12.853 4.057 1.00 92.31 157 GLY A C 1
ATOM 1269 O O . GLY A 1 157 ? -8.638 11.871 4.557 1.00 92.31 157 GLY A O 1
ATOM 1270 N N . GLU A 1 158 ? -6.794 13.095 4.182 1.00 92.38 158 GLU A N 1
ATOM 1271 C CA . GLU A 1 158 ? -5.878 12.167 4.849 1.00 92.38 158 GLU A CA 1
ATOM 1272 C C . GLU A 1 158 ? -6.289 11.878 6.293 1.00 92.38 158 GLU A C 1
ATOM 1274 O O . GLU A 1 158 ? -6.375 10.717 6.680 1.00 92.38 158 GLU A O 1
ATOM 1279 N N . ARG A 1 159 ? -6.644 12.916 7.054 1.00 94.25 159 ARG A N 1
ATOM 1280 C CA . ARG A 1 159 ? -7.135 12.771 8.428 1.00 94.25 159 ARG A CA 1
ATOM 1281 C C . ARG A 1 159 ? -8.312 11.796 8.524 1.00 94.25 159 ARG A C 1
ATOM 1283 O O . ARG A 1 159 ? -8.293 10.922 9.382 1.00 94.25 159 ARG A O 1
ATOM 1290 N N . ASN A 1 160 ? -9.281 11.899 7.615 1.00 95.12 160 ASN A N 1
ATOM 1291 C CA . ASN A 1 160 ? -10.475 11.053 7.607 1.00 95.12 160 ASN A CA 1
ATOM 1292 C C . ASN A 1 160 ? -10.144 9.602 7.234 1.00 95.12 160 ASN A C 1
ATOM 1294 O O . ASN A 1 160 ? -10.664 8.671 7.850 1.00 95.12 160 ASN A O 1
ATOM 1298 N N . LEU A 1 161 ? -9.241 9.403 6.265 1.00 95.06 161 LEU A N 1
ATOM 1299 C CA . LEU A 1 161 ? -8.745 8.075 5.884 1.00 95.06 161 LEU A CA 1
ATOM 1300 C C . LEU A 1 161 ? -8.088 7.376 7.083 1.00 95.06 161 LEU A C 1
ATOM 1302 O O . LEU A 1 161 ? -8.427 6.238 7.402 1.00 95.06 161 LEU A O 1
ATOM 1306 N N . LEU A 1 162 ? -7.174 8.071 7.769 1.00 96.25 162 LEU A N 1
ATOM 1307 C CA . LEU A 1 162 ? -6.455 7.526 8.923 1.00 96.25 162 LEU A CA 1
ATOM 1308 C C . LEU A 1 162 ? -7.388 7.294 10.119 1.00 96.25 162 LEU A C 1
ATOM 1310 O O . LEU A 1 162 ? -7.318 6.247 10.760 1.00 96.25 162 LEU A O 1
ATOM 1314 N N . GLN A 1 163 ? -8.299 8.233 10.387 1.00 96.62 163 GLN A N 1
ATOM 1315 C CA . GLN A 1 163 ? -9.307 8.109 11.441 1.00 96.62 163 GLN A CA 1
ATOM 1316 C C . GLN A 1 163 ? -10.203 6.891 11.223 1.00 96.62 163 GLN A C 1
ATOM 1318 O O . GLN A 1 163 ? -10.418 6.130 12.162 1.00 96.62 163 GLN A O 1
ATOM 1323 N N . SER A 1 164 ? -10.667 6.662 9.993 1.00 96.69 164 SER A N 1
ATOM 1324 C CA . SER A 1 164 ? -11.525 5.515 9.675 1.00 96.69 164 SER A CA 1
ATOM 1325 C C . SER A 1 164 ? -10.828 4.193 9.989 1.00 96.69 164 SER A C 1
ATOM 1327 O O . SER A 1 164 ? -11.381 3.348 10.689 1.00 96.69 164 SER A O 1
ATOM 1329 N N . VAL A 1 165 ? -9.573 4.047 9.556 1.00 97.38 165 VAL A N 1
ATOM 1330 C CA . VAL A 1 165 ? -8.767 2.844 9.820 1.00 97.38 165 VAL A CA 1
ATOM 1331 C C . VAL A 1 165 ? -8.541 2.668 11.321 1.00 97.38 165 VAL A C 1
ATOM 1333 O O . VAL A 1 165 ? -8.726 1.568 11.836 1.00 97.38 165 VAL A O 1
ATOM 1336 N N . LYS A 1 166 ? -8.201 3.746 12.042 1.00 97.88 166 LYS A N 1
ATOM 1337 C CA . LYS A 1 166 ? -7.955 3.699 13.490 1.00 97.88 166 LYS A CA 1
ATOM 1338 C C . LYS A 1 166 ? -9.205 3.299 14.272 1.00 97.88 166 LYS A C 1
ATOM 1340 O O . LYS A 1 166 ? -9.117 2.462 15.164 1.00 97.88 166 LYS A O 1
ATOM 1345 N N . VAL A 1 167 ? -10.367 3.857 13.933 1.00 97.50 167 VAL A N 1
ATOM 1346 C CA . VAL A 1 167 ? -11.642 3.503 14.577 1.00 97.50 167 VAL A CA 1
ATOM 1347 C C . VAL A 1 167 ? -11.989 2.039 14.322 1.00 97.50 167 VAL A C 1
ATOM 1349 O O . VAL A 1 167 ? -12.380 1.337 15.250 1.00 97.50 167 VAL A O 1
ATOM 1352 N N . ILE A 1 168 ? -11.772 1.542 13.105 1.00 96.56 168 ILE A N 1
ATOM 1353 C CA . ILE A 1 168 ? -12.039 0.138 12.768 1.00 96.56 168 ILE A CA 1
ATOM 1354 C C . ILE A 1 168 ? -11.071 -0.810 13.485 1.00 96.56 168 ILE A C 1
ATOM 1356 O O . ILE A 1 168 ? -11.493 -1.866 13.953 1.00 96.56 168 ILE A O 1
ATOM 1360 N N . GLN A 1 169 ? -9.803 -0.432 13.653 1.00 97.94 169 GLN A N 1
ATOM 1361 C CA . GLN A 1 169 ? -8.853 -1.177 14.486 1.00 97.94 169 GLN A CA 1
ATOM 1362 C C . GLN A 1 169 ? -9.278 -1.211 15.960 1.00 97.94 169 GLN A C 1
ATOM 1364 O O . GLN A 1 169 ? -9.218 -2.263 16.587 1.00 97.94 169 GLN A O 1
ATOM 1369 N N . LEU A 1 170 ? -9.745 -0.090 16.514 1.00 98.12 170 LEU A N 1
ATOM 1370 C CA . LEU A 1 170 ? -10.241 -0.038 17.893 1.00 98.12 170 LEU A CA 1
ATOM 1371 C C . LEU A 1 170 ? -11.504 -0.888 18.077 1.00 98.12 170 LEU A C 1
ATOM 1373 O O . LEU A 1 170 ? -11.603 -1.618 19.058 1.00 98.12 170 LEU A O 1
ATOM 1377 N N . TYR A 1 171 ? -12.430 -0.845 17.118 1.00 97.06 171 TYR A N 1
ATOM 1378 C CA . TYR A 1 171 ? -13.601 -1.723 17.090 1.00 97.06 171 TYR A CA 1
ATOM 1379 C C . TYR A 1 171 ? -13.201 -3.203 17.017 1.00 97.06 171 TYR A C 1
ATOM 1381 O O . TYR A 1 171 ? -13.761 -4.037 17.718 1.00 97.06 171 TYR A O 1
ATOM 1389 N N . SER A 1 172 ? -12.200 -3.517 16.193 1.00 96.88 172 SER A N 1
ATOM 1390 C CA . SER A 1 172 ? -11.648 -4.867 16.041 1.00 96.88 172 SER A CA 1
ATOM 1391 C C . SER A 1 172 ? -11.092 -5.403 17.363 1.00 96.88 172 SER A C 1
ATOM 1393 O O . SER A 1 172 ? -11.358 -6.547 17.714 1.00 96.88 172 SER A O 1
ATOM 1395 N N . VAL A 1 173 ? -10.384 -4.561 18.124 1.00 97.56 173 VAL A N 1
ATOM 1396 C CA . VAL A 1 173 ? -9.904 -4.897 19.474 1.00 97.56 173 VAL A CA 1
ATOM 1397 C C . VAL A 1 173 ? -11.069 -5.100 20.447 1.00 97.56 173 VAL A C 1
ATOM 1399 O O . VAL A 1 173 ? -11.076 -6.086 21.172 1.00 97.56 173 VAL A O 1
ATOM 1402 N N . ASP A 1 174 ? -12.062 -4.205 20.454 1.00 97.56 174 ASP A N 1
ATOM 1403 C CA . ASP A 1 174 ? -13.226 -4.290 21.355 1.00 97.56 174 ASP A CA 1
ATOM 1404 C C . ASP A 1 174 ? -14.077 -5.547 21.123 1.00 97.56 174 ASP A C 1
ATOM 1406 O O . ASP A 1 174 ? -14.622 -6.118 22.064 1.00 97.56 174 ASP A O 1
ATOM 1410 N N . LYS A 1 175 ? -14.202 -5.980 19.864 1.00 96.56 175 LYS A N 1
ATOM 1411 C CA . LYS A 1 175 ? -15.015 -7.142 19.479 1.00 96.56 175 LYS A CA 1
ATOM 1412 C C . LYS A 1 175 ? -14.240 -8.443 19.342 1.00 96.56 175 LYS A C 1
ATOM 1414 O O . LYS A 1 175 ? -14.868 -9.454 19.051 1.00 96.56 175 LYS A O 1
ATOM 1419 N N . ASP A 1 176 ? -12.923 -8.420 19.533 1.00 95.31 176 ASP A N 1
ATOM 1420 C CA . ASP A 1 176 ? -12.031 -9.554 19.265 1.00 95.31 176 ASP A CA 1
ATOM 1421 C C . ASP A 1 176 ? -12.207 -10.124 17.840 1.00 95.31 176 ASP A C 1
ATOM 1423 O O . ASP A 1 176 ? -12.301 -11.326 17.596 1.00 95.31 176 ASP A O 1
ATOM 1427 N N . ILE A 1 177 ? -12.294 -9.225 16.854 1.00 95.00 177 ILE A N 1
ATOM 1428 C CA . ILE A 1 177 ? -12.449 -9.563 15.432 1.00 95.00 177 ILE A CA 1
ATOM 1429 C C . ILE A 1 177 ? -11.252 -9.010 14.669 1.00 95.00 177 ILE A C 1
ATOM 1431 O O . ILE A 1 177 ? -10.813 -7.890 14.901 1.00 95.00 177 ILE A O 1
ATOM 1435 N N . LYS A 1 178 ? -10.720 -9.760 13.700 1.00 93.00 178 LYS A N 1
ATOM 1436 C CA . LYS A 1 178 ? -9.617 -9.268 12.860 1.00 93.00 178 LYS A CA 1
ATOM 1437 C C . LYS A 1 178 ? -10.075 -8.089 11.982 1.00 93.00 178 LYS A C 1
ATOM 1439 O O . LYS A 1 178 ? -11.108 -8.215 11.322 1.00 93.00 178 LYS A O 1
ATOM 1444 N N . PRO A 1 179 ? -9.274 -7.014 11.833 1.00 94.56 179 PRO A N 1
ATOM 1445 C CA . PRO A 1 179 ? -9.617 -5.891 10.956 1.00 94.56 179 PRO A CA 1
ATOM 1446 C C . PRO A 1 179 ? -9.945 -6.288 9.512 1.00 94.56 179 PRO A C 1
ATOM 1448 O O . PRO A 1 179 ? -10.843 -5.707 8.917 1.00 94.56 179 PRO A O 1
ATOM 1451 N N . SER A 1 180 ? -9.290 -7.316 8.962 1.00 90.38 180 SER A N 1
ATOM 1452 C CA . SER A 1 180 ? -9.576 -7.827 7.614 1.00 90.38 180 SER A CA 1
ATOM 1453 C C . SER A 1 180 ? -10.978 -8.433 7.465 1.00 90.38 180 SER A C 1
ATOM 1455 O O . SER A 1 180 ? -11.558 -8.384 6.383 1.00 90.38 180 SER A O 1
ATOM 1457 N N . ILE A 1 181 ? -11.547 -8.978 8.544 1.00 91.06 181 ILE A N 1
ATOM 1458 C CA . ILE A 1 181 ? -12.932 -9.466 8.564 1.00 91.06 181 ILE A CA 1
ATOM 1459 C C . ILE A 1 181 ? -13.890 -8.271 8.561 1.00 91.06 181 ILE A C 1
ATOM 1461 O O . ILE A 1 181 ? -14.866 -8.262 7.814 1.00 91.06 181 ILE A O 1
ATOM 1465 N N . VAL A 1 182 ? -13.592 -7.239 9.357 1.00 93.25 182 VAL A N 1
ATOM 1466 C CA . VAL A 1 182 ? -14.382 -6.000 9.368 1.00 93.25 182 VAL A CA 1
ATOM 1467 C C . VAL A 1 182 ? -14.333 -5.313 8.001 1.00 93.25 182 VAL A C 1
ATOM 1469 O O . VAL A 1 182 ? -15.373 -4.893 7.504 1.00 93.25 182 VAL A O 1
ATOM 1472 N N . ASP A 1 183 ? -13.166 -5.267 7.353 1.00 91.31 183 ASP A N 1
ATOM 1473 C CA . ASP A 1 183 ? -13.003 -4.761 5.983 1.00 91.31 183 ASP A CA 1
ATOM 1474 C C . ASP A 1 183 ? -13.953 -5.472 5.013 1.00 91.31 183 ASP A C 1
ATOM 1476 O O . ASP A 1 183 ? -14.738 -4.819 4.330 1.00 91.31 183 ASP A O 1
ATOM 1480 N N . LEU A 1 184 ? -13.985 -6.810 5.030 1.00 90.75 184 LEU A N 1
ATOM 1481 C CA . LEU A 1 184 ? -14.902 -7.589 4.197 1.00 90.75 184 LEU A CA 1
ATOM 1482 C C . LEU A 1 184 ? -16.371 -7.214 4.451 1.00 90.75 184 LEU A C 1
ATOM 1484 O O . LEU A 1 184 ? -17.116 -6.999 3.493 1.00 90.75 184 LEU A O 1
ATOM 1488 N N . TYR A 1 185 ? -16.785 -7.069 5.714 1.00 91.81 185 TYR A N 1
ATOM 1489 C CA . TYR A 1 185 ? -18.141 -6.618 6.041 1.00 91.81 185 TYR A CA 1
ATOM 1490 C C . TYR A 1 185 ? -18.443 -5.223 5.491 1.00 91.81 185 TYR A C 1
ATOM 1492 O O . TYR A 1 185 ? -19.533 -5.002 4.960 1.00 91.81 185 TYR A O 1
ATOM 1500 N N . LEU A 1 186 ? -17.497 -4.285 5.568 1.00 92.00 186 LEU A N 1
ATOM 1501 C CA . LEU A 1 186 ? -17.665 -2.936 5.025 1.00 92.00 186 LEU A CA 1
ATOM 1502 C C . LEU A 1 186 ? -17.747 -2.950 3.496 1.00 92.00 186 LEU A C 1
ATOM 1504 O O . LEU A 1 186 ? -18.576 -2.241 2.927 1.00 92.00 186 LEU A O 1
ATOM 1508 N N . LEU A 1 187 ? -16.955 -3.785 2.825 1.00 91.19 187 LEU A N 1
ATOM 1509 C CA . LEU A 1 187 ? -16.976 -3.942 1.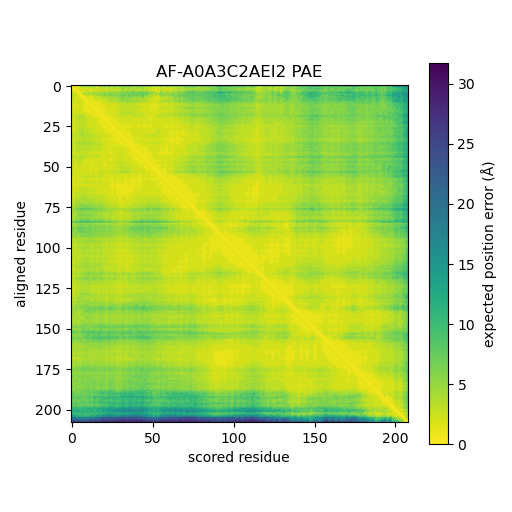369 1.00 91.19 187 LEU A CA 1
ATOM 1510 C C . LEU A 1 187 ? -18.284 -4.582 0.881 1.00 91.19 187 LEU A C 1
ATOM 1512 O O . LEU A 1 187 ? -18.889 -4.089 -0.077 1.00 91.19 187 LEU A O 1
ATOM 1516 N N . ILE A 1 188 ? -18.771 -5.619 1.573 1.00 90.81 188 ILE A N 1
ATOM 1517 C CA . ILE A 1 188 ? -20.106 -6.199 1.358 1.00 90.81 188 ILE A CA 1
ATOM 1518 C C . ILE A 1 188 ? -21.163 -5.118 1.584 1.00 90.81 188 ILE A C 1
ATOM 1520 O O . ILE A 1 188 ? -22.033 -4.892 0.736 1.00 90.81 188 ILE A O 1
ATOM 1524 N N . TYR A 1 189 ? -21.088 -4.397 2.702 1.00 88.94 189 TYR A N 1
ATOM 1525 C CA . TYR A 1 189 ? -22.085 -3.397 3.049 1.00 88.94 189 TYR A CA 1
ATOM 1526 C C . TYR A 1 189 ? -22.108 -2.226 2.051 1.00 88.94 189 TYR A C 1
ATOM 1528 O O . TYR A 1 189 ? -23.183 -1.737 1.698 1.00 88.94 189 TYR A O 1
ATOM 1536 N N . GLY A 1 190 ? -20.949 -1.815 1.550 1.00 86.56 190 GLY A N 1
ATOM 1537 C CA . GLY A 1 190 ? -20.803 -0.775 0.539 1.00 86.56 190 GLY A CA 1
ATOM 1538 C C . GLY A 1 190 ? -21.083 -1.233 -0.897 1.00 86.56 190 GLY A C 1
ATOM 1539 O O . GLY A 1 190 ? -21.018 -0.410 -1.808 1.00 86.56 190 GLY A O 1
ATOM 1540 N N . GLY A 1 191 ? -21.412 -2.513 -1.115 1.00 85.44 191 GLY A N 1
ATOM 1541 C CA . GLY A 1 191 ? -21.798 -3.042 -2.426 1.00 85.44 191 GLY A CA 1
ATOM 1542 C C . GLY A 1 191 ? -20.627 -3.193 -3.397 1.00 85.44 191 GLY A C 1
ATOM 1543 O O . GLY A 1 191 ? -20.794 -3.015 -4.605 1.00 85.44 191 GLY A O 1
ATOM 1544 N N . GLN A 1 192 ? -19.423 -3.492 -2.902 1.00 85.88 192 GLN A N 1
ATOM 1545 C CA . GLN A 1 192 ? -18.298 -3.777 -3.787 1.00 85.88 192 GLN A CA 1
ATOM 1546 C C . GLN A 1 192 ? -18.565 -5.057 -4.580 1.00 85.88 192 GLN A C 1
ATOM 1548 O O . GLN A 1 192 ? -18.722 -6.126 -4.001 1.00 85.88 192 GLN A O 1
ATOM 1553 N N . ARG A 1 193 ? -18.524 -4.969 -5.914 1.00 83.62 193 ARG A N 1
ATOM 1554 C CA . ARG A 1 193 ? -18.884 -6.067 -6.828 1.00 83.62 193 ARG A CA 1
ATOM 1555 C C . ARG A 1 193 ? -18.233 -7.415 -6.499 1.00 83.62 193 ARG A C 1
ATOM 1557 O O . ARG A 1 193 ? -18.914 -8.429 -6.532 1.00 83.62 193 ARG A O 1
ATOM 1564 N N . TRP A 1 194 ? -16.936 -7.425 -6.186 1.00 82.62 194 TRP A N 1
ATOM 1565 C CA . TRP A 1 194 ? -16.227 -8.652 -5.805 1.00 82.62 194 TRP A CA 1
ATOM 1566 C C . TRP A 1 194 ? -16.680 -9.188 -4.440 1.00 82.62 194 TRP A C 1
ATOM 1568 O O . TRP A 1 194 ? -16.801 -10.392 -4.271 1.00 82.62 194 TRP A O 1
ATOM 1578 N N . ALA A 1 195 ? -16.981 -8.316 -3.478 1.00 85.12 195 ALA A N 1
ATOM 1579 C CA . ALA A 1 195 ? -17.424 -8.729 -2.150 1.00 85.12 195 ALA A CA 1
ATOM 1580 C C . ALA A 1 195 ? -18.874 -9.255 -2.150 1.00 85.12 195 ALA A C 1
ATOM 1582 O O . ALA A 1 195 ? -19.226 -10.109 -1.342 1.00 85.12 195 ALA A O 1
ATOM 1583 N N . MET A 1 196 ? -19.710 -8.799 -3.091 1.00 85.75 196 MET A N 1
ATOM 1584 C CA . MET A 1 196 ? -21.108 -9.238 -3.220 1.00 85.75 196 MET A CA 1
ATOM 1585 C C . MET A 1 196 ? -21.259 -10.752 -3.416 1.00 85.75 196 MET A C 1
ATOM 1587 O O . MET A 1 196 ? -22.295 -11.296 -3.055 1.00 85.75 196 MET A O 1
ATOM 1591 N N . GLN A 1 197 ? -20.253 -11.438 -3.970 1.00 87.69 197 GLN A N 1
ATOM 1592 C CA . GLN A 1 197 ? -20.316 -12.888 -4.196 1.00 87.69 197 GLN A CA 1
ATOM 1593 C C . GLN A 1 197 ? -20.358 -13.710 -2.897 1.00 87.69 197 GLN A C 1
ATOM 1595 O O . GLN A 1 197 ? -20.713 -14.883 -2.933 1.00 87.69 197 GLN A O 1
ATOM 1600 N N . PHE A 1 198 ? -19.994 -13.107 -1.759 1.00 88.81 198 PHE A N 1
ATOM 1601 C CA . PHE A 1 198 ? -19.974 -13.773 -0.454 1.00 88.81 198 PHE A CA 1
ATOM 1602 C C . PHE A 1 198 ? -21.316 -13.705 0.289 1.00 88.81 198 PHE A C 1
ATOM 1604 O O . PHE A 1 198 ? -21.416 -14.213 1.402 1.00 88.81 198 PHE A O 1
ATOM 1611 N N . VAL A 1 199 ? -22.346 -13.080 -0.293 1.00 88.69 199 VAL A N 1
ATOM 1612 C CA . VAL A 1 199 ? -23.687 -12.976 0.301 1.00 88.69 199 VAL A CA 1
ATOM 1613 C C . VAL A 1 199 ? -24.781 -13.274 -0.723 1.00 88.69 199 VAL A C 1
ATOM 1615 O O . VAL A 1 199 ? -24.583 -13.172 -1.932 1.00 88.69 199 VAL A O 1
ATOM 1618 N N . THR A 1 200 ? -25.970 -13.633 -0.241 1.00 88.81 200 THR A N 1
ATOM 1619 C CA . THR A 1 200 ? -27.149 -13.835 -1.091 1.00 88.81 200 THR A CA 1
ATOM 1620 C C . THR A 1 200 ? -27.694 -12.504 -1.611 1.00 88.81 200 THR A C 1
ATOM 1622 O O . THR A 1 200 ? -27.544 -11.458 -0.978 1.00 88.81 200 THR A O 1
ATOM 1625 N N . LYS A 1 201 ? -28.403 -12.533 -2.750 1.00 83.88 201 LYS A N 1
ATOM 1626 C CA . LYS A 1 201 ? -29.060 -11.336 -3.316 1.00 83.88 201 LYS A CA 1
ATOM 1627 C C . LYS A 1 201 ? -30.020 -10.661 -2.325 1.00 83.88 201 LYS A C 1
ATOM 1629 O O . LYS A 1 201 ? -30.036 -9.434 -2.243 1.00 83.88 201 LYS A O 1
ATOM 1634 N N . SER A 1 202 ? -30.711 -11.457 -1.505 1.00 87.56 202 SER A N 1
ATOM 1635 C CA . SER A 1 202 ? -31.643 -10.982 -0.476 1.00 87.56 202 SER A CA 1
ATOM 1636 C C . SER A 1 202 ? -31.017 -10.020 0.543 1.00 87.56 202 SER A C 1
ATOM 1638 O O . SER A 1 202 ? -31.705 -9.133 1.046 1.00 87.56 202 SER A O 1
ATOM 1640 N N . PHE A 1 203 ? -29.705 -10.110 0.804 1.00 87.19 203 PHE A N 1
ATOM 1641 C CA . PHE A 1 203 ? -28.998 -9.156 1.671 1.00 87.19 203 PHE A CA 1
ATOM 1642 C C . PHE A 1 203 ? -29.111 -7.707 1.168 1.00 87.19 203 PHE A C 1
ATOM 1644 O O . PHE A 1 203 ? -29.186 -6.772 1.966 1.00 87.19 203 PHE A O 1
ATOM 1651 N N . TYR A 1 204 ? -29.120 -7.506 -0.153 1.00 84.62 204 TYR A N 1
ATOM 1652 C CA . TYR A 1 204 ? -29.214 -6.178 -0.765 1.00 84.62 204 TYR A CA 1
ATOM 1653 C C . TYR A 1 204 ? -30.655 -5.735 -1.023 1.00 84.62 204 TYR A C 1
ATOM 1655 O O . TYR A 1 204 ? -30.911 -4.536 -1.106 1.00 84.62 204 TYR A O 1
ATOM 1663 N N . GLU A 1 205 ? -31.593 -6.674 -1.123 1.00 82.69 205 GLU A N 1
ATOM 1664 C CA . GLU A 1 205 ? -33.023 -6.384 -1.282 1.00 82.69 205 GLU A CA 1
ATOM 1665 C C . GLU A 1 205 ? -33.622 -5.821 0.017 1.00 82.69 205 GLU A C 1
ATOM 1667 O O . GLU A 1 205 ? -34.394 -4.866 -0.024 1.00 82.69 205 GLU A O 1
ATOM 1672 N N . ASN A 1 206 ? -33.159 -6.310 1.172 1.00 69.06 206 ASN A N 1
ATOM 1673 C CA . ASN A 1 206 ? -33.600 -5.880 2.506 1.00 69.06 206 ASN A CA 1
ATOM 1674 C C . ASN A 1 206 ? -32.946 -4.575 3.010 1.00 69.06 206 ASN A C 1
ATOM 1676 O O . ASN A 1 206 ? -33.073 -4.233 4.181 1.00 69.06 206 ASN A O 1
ATOM 1680 N N . LYS A 1 207 ? -32.204 -3.854 2.158 1.00 61.28 207 LYS A N 1
ATOM 1681 C CA . LYS A 1 207 ? -31.511 -2.599 2.515 1.00 61.28 207 LYS A CA 1
ATOM 1682 C C . LYS A 1 207 ? -32.311 -1.319 2.242 1.00 61.28 207 LYS A C 1
ATOM 1684 O O . LYS A 1 207 ? -31.730 -0.236 2.359 1.00 61.28 207 LYS A O 1
ATOM 1689 N N . ARG A 1 208 ? -33.576 -1.445 1.828 1.00 46.28 208 ARG A N 1
ATOM 1690 C CA . ARG A 1 208 ? -34.486 -0.310 1.626 1.00 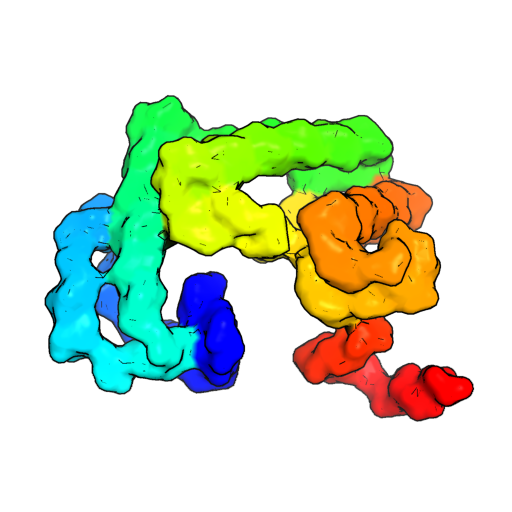46.28 208 ARG A CA 1
ATOM 1691 C C . ARG A 1 208 ? -35.041 0.194 2.947 1.00 46.28 208 ARG A C 1
ATOM 1693 O O . ARG A 1 208 ? -35.510 -0.655 3.730 1.00 46.28 208 ARG A O 1
#

Radius of gyration: 18.93 Å; Cα contacts (8 Å, |Δi|>4): 237; chains: 1; bounding box: 56×30×50 Å

Mean predicted aligned error: 4.39 Å

pLDDT: mean 93.16, std 5.81, range [46.28, 98.25]

Nearest PDB structures (foldseek):
  3t7u-assembly1_A  TM=2.040E-01  e=2.216E+00  Homo sapiens
  8vc1-assembly1_A  TM=1.822E-01  e=2.917E+00  Bombyx mori

Foldseek 3Di:
DLLPPDPQPPVVSVVLVVVCVVCVLQVNLPLVSLLPDDLVVCCVPPCVSRCSSVDSVSSVLSNLQSQLQVVCCVPPNGPVSLCPQQDLDDQDLVNLVSNVVSLVVSLVSCVVSVRPPCVDPQSVQVVCVVVRRQWERLDQQLLVLCCVVPQDVDSDDPVSSVSSRSVLSVVCNVVVHGSVVVNLVSCCVSPPPVSVVVDDPVVVVVPD

Secondary structure (DSSP, 8-state):
-TTTTTT--HHHHHHHHTTTHHHHHTGGG-HHHHHH--HHHHHHHHHHHHGGG--THHHHHHHHHHHHHHHHHHHHS-TTGGGTTS-SS-SSHHHHHHHHHHHHHHHHHHHHTT-TTTTSHHHHHHHHHHTT-S-----HHHHHHHHHTTS-S-S-SHHHHHHHHHHHHHHHHHHT--HHHHHHHHHHHTT-TTGGGGS-THHHHTT-

Sequence (208 aa):
MIAFSQNAPSDKVEAMLNKGIFDNIFHNFEIKTVSQINPLDIINEHWDKIKVIRFKRKVKSIIDCAKSFELIHDKYGSFKTLLSDIPKGLKSKTDVESFWKGFNDLKKIMGDVKMPFFRSSTSLLHLLLHIGFPCIKPDLIVMRVAKKIGIVDFEKGERNLLQSVKVIQLYSVDKDIKPSIVDLYLLIYGGQRWAMQFVTKSFYENKR

Solvent-accessible surface area (backbone atoms only — not comparable to full-atom values): 11316 Å² total; per-residue (Å²): 110,78,57,56,41,93,84,20,56,55,71,61,41,49,59,41,50,77,69,41,53,54,38,66,76,38,58,70,65,40,46,76,63,32,40,69,54,59,49,63,57,54,48,73,78,39,34,89,82,52,49,60,40,70,48,74,68,53,54,42,38,54,28,47,34,23,43,26,48,50,56,37,31,76,75,58,65,34,73,67,59,66,46,67,65,34,52,67,60,61,82,44,74,67,38,52,53,41,29,53,51,31,48,52,54,44,37,50,50,27,47,76,55,60,28,54,72,38,52,40,68,53,50,37,33,38,50,41,35,74,76,58,32,59,41,44,55,59,42,73,45,41,24,49,44,34,31,75,74,66,73,31,96,48,67,65,57,69,70,39,42,53,48,45,43,52,53,46,41,51,50,17,38,77,66,74,44,61,25,60,58,52,43,50,53,38,30,38,71,49,61,35,76,81,45,44,76,82,53,63,72,65,69,66,66,71,69,116